Protein AF-A0A8X8Y859-F1 (afdb_monomer_lite)

Structure (mmCIF, N/CA/C/O backbone):
data_AF-A0A8X8Y859-F1
#
_entry.id   AF-A0A8X8Y859-F1
#
loop_
_atom_site.group_PDB
_atom_site.id
_atom_site.type_symbol
_atom_site.label_atom_id
_atom_site.label_alt_id
_atom_site.label_comp_id
_atom_site.label_asym_id
_atom_site.label_entity_id
_atom_site.label_seq_id
_atom_site.pdbx_PDB_ins_code
_atom_site.Cartn_x
_atom_site.Cartn_y
_atom_site.Cartn_z
_atom_site.occupancy
_atom_site.B_iso_or_equiv
_atom_site.auth_seq_id
_atom_site.auth_comp_id
_atom_site.auth_asym_id
_atom_site.auth_atom_id
_atom_site.pdbx_PDB_model_num
ATOM 1 N N . MET A 1 1 ? -41.533 34.344 0.260 1.00 47.66 1 MET A N 1
ATOM 2 C CA . MET A 1 1 ? -40.991 32.963 0.235 1.00 47.66 1 MET A CA 1
ATOM 3 C C . MET A 1 1 ? -40.650 32.487 -1.189 1.00 47.66 1 MET A C 1
ATOM 5 O O . MET A 1 1 ? -40.893 31.338 -1.516 1.00 47.66 1 MET A O 1
ATOM 9 N N . ALA A 1 2 ? -40.065 33.338 -2.043 1.00 41.66 2 ALA A N 1
ATOM 10 C CA . ALA A 1 2 ? -39.669 32.950 -3.411 1.00 41.66 2 ALA A CA 1
ATOM 11 C C . ALA A 1 2 ? -38.246 33.409 -3.792 1.00 41.66 2 ALA A C 1
ATOM 13 O O . ALA A 1 2 ? -37.616 32.799 -4.647 1.00 41.66 2 ALA A O 1
ATOM 14 N N . ALA A 1 3 ? -37.695 34.425 -3.116 1.00 36.16 3 ALA A N 1
ATOM 15 C CA . ALA A 1 3 ? -36.358 34.951 -3.408 1.00 36.16 3 ALA A CA 1
ATOM 16 C C . ALA A 1 3 ? -35.211 34.063 -2.883 1.00 36.16 3 ALA A C 1
ATOM 18 O O . ALA A 1 3 ? -34.129 34.047 -3.459 1.00 36.16 3 ALA A O 1
ATOM 19 N N . THR A 1 4 ? -35.445 33.271 -1.834 1.00 40.44 4 THR A N 1
ATOM 20 C CA . THR A 1 4 ? -34.433 32.374 -1.256 1.00 40.44 4 THR A CA 1
ATOM 21 C C . THR A 1 4 ? -34.219 31.096 -2.067 1.00 40.44 4 THR A C 1
ATOM 23 O O . THR A 1 4 ? -33.129 30.546 -2.024 1.00 40.44 4 THR A O 1
ATOM 26 N N . LEU A 1 5 ? -35.192 30.639 -2.868 1.00 40.41 5 LEU A N 1
ATOM 27 C CA . LEU A 1 5 ? -35.046 29.413 -3.670 1.00 40.41 5 LEU A CA 1
ATOM 28 C C . LEU A 1 5 ? -34.171 29.601 -4.927 1.00 40.41 5 LEU A C 1
ATOM 30 O O . LEU A 1 5 ? -33.550 28.647 -5.394 1.00 40.41 5 LEU A O 1
ATOM 34 N N . PHE A 1 6 ? -34.106 30.819 -5.475 1.00 39.59 6 PHE A N 1
ATOM 35 C CA . PHE A 1 6 ? -33.330 31.109 -6.688 1.00 39.59 6 PHE A CA 1
ATOM 36 C C . PHE A 1 6 ? -31.825 31.244 -6.419 1.00 39.59 6 PHE A C 1
ATOM 38 O O . PHE A 1 6 ? -31.024 30.818 -7.250 1.00 39.59 6 PHE A O 1
ATOM 45 N N . ALA A 1 7 ? -31.430 31.738 -5.241 1.00 42.59 7 ALA A N 1
ATOM 46 C CA . ALA A 1 7 ? -30.020 31.830 -4.857 1.00 42.59 7 ALA A CA 1
ATOM 47 C C . ALA A 1 7 ? -29.371 30.442 -4.685 1.00 42.59 7 ALA A C 1
ATOM 49 O O . ALA A 1 7 ? -28.252 30.224 -5.143 1.00 42.59 7 ALA A O 1
ATOM 50 N N . PHE A 1 8 ? -30.096 29.465 -4.124 1.00 42.50 8 PHE A N 1
ATOM 51 C CA . PHE A 1 8 ? -29.574 28.104 -3.936 1.00 42.50 8 PHE A CA 1
ATOM 52 C C . PHE A 1 8 ? -29.367 27.342 -5.255 1.00 42.50 8 PHE A C 1
ATOM 54 O O . PHE A 1 8 ? -28.387 26.611 -5.388 1.00 42.50 8 PHE A O 1
ATOM 61 N N . LYS A 1 9 ? -30.229 27.542 -6.264 1.00 41.44 9 LYS A N 1
ATOM 62 C CA . LYS A 1 9 ? -30.042 26.916 -7.588 1.00 41.44 9 LYS A CA 1
ATOM 63 C C . LYS A 1 9 ? -28.887 27.530 -8.385 1.00 41.44 9 LYS A C 1
ATOM 65 O O . LYS A 1 9 ? -28.206 26.797 -9.094 1.00 41.44 9 LYS A O 1
ATOM 70 N N . ALA A 1 10 ? -28.642 28.835 -8.256 1.00 40.88 10 ALA A N 1
ATOM 71 C CA . ALA A 1 10 ? -27.527 29.498 -8.938 1.00 40.88 10 ALA A CA 1
ATOM 72 C C . ALA A 1 10 ? -26.161 29.120 -8.334 1.00 40.88 10 ALA A C 1
ATOM 74 O O . ALA A 1 10 ? -25.198 28.919 -9.069 1.00 40.88 10 ALA A O 1
ATOM 75 N N . VAL A 1 11 ? -26.090 28.943 -7.010 1.00 45.34 11 VAL A N 1
ATOM 76 C CA . VAL A 1 11 ? -24.862 28.516 -6.318 1.00 45.34 11 VAL A CA 1
ATOM 77 C C . VAL A 1 11 ? -24.526 27.049 -6.620 1.00 45.34 11 VAL A C 1
ATOM 79 O O . VAL A 1 11 ? -23.365 26.734 -6.865 1.00 45.34 11 VAL A O 1
ATOM 82 N N . ALA A 1 12 ? -25.523 26.163 -6.723 1.00 43.12 12 ALA A N 1
ATOM 83 C CA . ALA A 1 12 ? -25.302 24.763 -7.105 1.00 43.12 12 ALA A CA 1
ATOM 84 C C . ALA A 1 12 ? -24.821 24.586 -8.563 1.00 43.12 12 ALA A C 1
ATOM 86 O O . ALA A 1 12 ? -24.066 23.662 -8.850 1.00 43.12 12 ALA A O 1
ATOM 87 N N . LEU A 1 13 ? -25.216 25.478 -9.481 1.00 36.56 13 LEU A N 1
ATOM 88 C CA . LEU A 1 13 ? -24.779 25.449 -10.885 1.00 36.56 13 LEU A CA 1
ATOM 89 C C . LEU A 1 13 ? -23.395 26.082 -11.109 1.00 36.56 13 LEU A C 1
ATOM 91 O O . LEU A 1 13 ? -22.710 25.697 -12.052 1.00 36.56 13 LEU A O 1
ATOM 95 N N . LEU A 1 14 ? -22.953 26.994 -10.236 1.00 37.41 14 LEU A N 1
ATOM 96 C CA . LEU A 1 14 ? -21.600 27.574 -10.275 1.00 37.41 14 LEU A CA 1
ATOM 97 C C . LEU A 1 14 ? -20.561 26.753 -9.488 1.00 37.41 14 LEU A C 1
ATOM 99 O O . LEU A 1 14 ? -19.373 26.849 -9.779 1.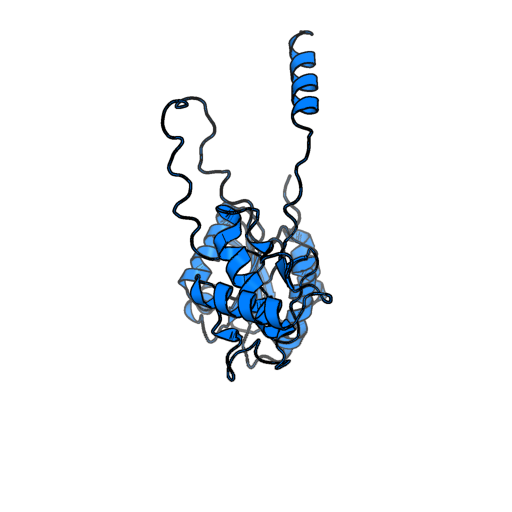00 37.41 14 LEU A O 1
ATOM 103 N N . LEU A 1 15 ? -20.994 25.899 -8.553 1.00 38.91 15 LEU A N 1
ATOM 104 C CA . LEU A 1 15 ? -20.147 24.910 -7.861 1.00 38.91 15 LEU A CA 1
ATOM 105 C C . LEU A 1 15 ? -20.057 23.557 -8.595 1.00 38.91 15 LEU A C 1
ATOM 107 O O . LEU A 1 15 ? -19.333 22.667 -8.161 1.00 38.91 15 LEU A O 1
ATOM 111 N N . GLY A 1 16 ? -20.779 23.390 -9.707 1.00 41.34 16 GLY A N 1
ATOM 112 C CA . GLY A 1 16 ? -20.802 22.163 -10.513 1.00 41.34 16 GLY A CA 1
ATOM 113 C C . GLY A 1 16 ? -19.652 22.015 -11.518 1.00 41.34 16 GLY A C 1
ATOM 114 O O . GLY A 1 16 ? -19.683 21.100 -12.340 1.00 41.34 16 GLY A O 1
ATOM 115 N N . ALA A 1 17 ? -18.647 22.894 -11.494 1.00 35.28 17 ALA A N 1
ATOM 116 C CA . ALA A 1 17 ? -17.502 22.820 -12.395 1.00 35.28 17 ALA A CA 1
ATOM 117 C C . ALA A 1 17 ? -16.340 22.041 -11.757 1.00 35.28 17 ALA A C 1
ATOM 119 O O . ALA A 1 17 ? -15.536 22.566 -10.993 1.00 35.28 17 ALA A O 1
ATOM 120 N N . THR A 1 18 ? -16.282 20.766 -12.145 1.00 38.00 18 THR A N 1
ATOM 121 C CA . THR A 1 18 ? -15.105 19.887 -12.177 1.00 38.00 18 THR A CA 1
ATOM 122 C C . THR A 1 18 ? -14.443 19.573 -10.837 1.00 38.00 18 THR A C 1
ATOM 124 O O . THR A 1 18 ? -13.324 20.000 -10.554 1.00 38.00 18 THR A O 1
ATOM 127 N N . LEU A 1 19 ? -15.069 18.669 -10.079 1.00 39.66 19 LEU A N 1
ATOM 128 C CA . LEU A 1 19 ? -14.311 17.726 -9.259 1.00 39.66 19 LEU A CA 1
ATOM 129 C C . LEU A 1 19 ? -13.549 16.799 -10.227 1.00 39.66 19 LEU A C 1
ATOM 131 O O . LEU A 1 19 ? -14.057 15.764 -10.653 1.00 39.66 19 LEU A O 1
ATOM 135 N N . SER A 1 20 ? -12.367 17.227 -10.676 1.00 35.59 20 SER A N 1
ATOM 136 C CA . SER A 1 20 ? -11.453 16.343 -11.395 1.00 35.59 20 SER A CA 1
ATOM 137 C C . SER A 1 20 ? -10.975 15.305 -10.388 1.00 35.59 20 SER A C 1
ATOM 139 O O . SER A 1 20 ? -10.257 15.646 -9.448 1.00 35.59 20 SER A O 1
ATOM 141 N N . ALA A 1 21 ? -11.420 14.055 -10.538 1.00 35.66 21 ALA A N 1
ATOM 142 C CA . ALA A 1 21 ? -10.808 12.933 -9.845 1.00 35.66 21 ALA A CA 1
ATOM 143 C C . ALA A 1 21 ? -9.300 13.019 -10.110 1.00 35.66 21 ALA A C 1
ATOM 145 O O . ALA A 1 21 ? -8.879 12.969 -11.267 1.00 35.66 21 ALA A O 1
ATOM 146 N N . ALA A 1 22 ? -8.495 13.239 -9.068 1.00 47.41 22 ALA A N 1
ATOM 147 C CA . ALA A 1 22 ? -7.048 13.293 -9.204 1.00 47.41 22 ALA A CA 1
ATOM 148 C C . ALA A 1 22 ? -6.565 11.893 -9.601 1.00 47.41 22 ALA A C 1
ATOM 150 O O . ALA A 1 22 ? -6.322 11.039 -8.754 1.00 47.41 22 ALA A O 1
ATOM 151 N N . ALA A 1 23 ? -6.512 11.635 -10.906 1.00 55.12 23 ALA A N 1
ATOM 152 C CA . ALA A 1 23 ? -5.960 10.412 -11.450 1.00 55.12 23 ALA A CA 1
ATOM 153 C C . ALA A 1 23 ? -4.490 10.318 -11.026 1.00 55.12 23 ALA A C 1
ATOM 155 O O . ALA A 1 23 ? -3.751 11.301 -11.113 1.00 55.12 23 ALA A O 1
ATOM 156 N N . SER A 1 24 ? -4.071 9.145 -10.557 1.00 75.44 24 SER A N 1
ATOM 157 C CA . SER A 1 24 ? -2.665 8.857 -10.289 1.00 75.44 24 SER A CA 1
ATOM 158 C C . SER A 1 24 ? -1.854 9.090 -11.565 1.00 75.44 24 SER A C 1
ATOM 160 O O . SER A 1 24 ? -2.151 8.514 -12.611 1.00 75.44 24 SER A O 1
ATOM 162 N N . THR A 1 25 ? -0.857 9.970 -11.491 1.00 88.50 25 THR A N 1
ATOM 163 C CA . THR A 1 25 ? 0.019 10.308 -12.617 1.00 88.50 25 THR A CA 1
ATOM 164 C C . THR A 1 25 ? 1.453 9.930 -12.299 1.00 88.50 25 THR A C 1
ATOM 166 O O . THR A 1 25 ? 1.951 10.234 -11.211 1.00 88.50 25 THR A O 1
ATOM 169 N N . TRP A 1 26 ? 2.132 9.356 -13.281 1.00 93.06 26 TRP A N 1
ATOM 170 C CA . TRP A 1 26 ? 3.548 9.014 -13.245 1.00 93.06 26 TRP A CA 1
ATOM 171 C C . TRP A 1 26 ? 4.307 9.808 -14.298 1.00 93.06 26 TRP A C 1
ATOM 173 O O . TRP A 1 26 ? 3.711 10.329 -15.236 1.00 93.06 26 TRP A O 1
ATOM 183 N N . CYS A 1 27 ? 5.626 9.886 -14.163 1.00 94.00 27 CYS A N 1
ATOM 184 C CA . CYS A 1 27 ? 6.481 10.444 -15.201 1.00 94.00 27 CYS A CA 1
ATOM 185 C C . CYS A 1 27 ? 7.407 9.364 -15.744 1.00 94.00 27 CYS A C 1
ATOM 187 O O . CYS A 1 27 ? 8.251 8.858 -15.012 1.00 94.00 27 CYS A O 1
ATOM 189 N N . VAL A 1 28 ? 7.243 9.007 -17.014 1.00 95.19 28 VAL A N 1
ATOM 190 C CA . VAL A 1 28 ? 8.018 7.941 -17.659 1.00 95.19 28 VAL A CA 1
ATOM 191 C C . VAL A 1 28 ? 8.733 8.470 -18.886 1.00 95.19 28 VAL A C 1
ATOM 193 O O . VAL A 1 28 ? 8.300 9.438 -19.516 1.00 95.19 28 VAL A O 1
ATOM 196 N N . VAL A 1 29 ? 9.846 7.833 -19.228 1.00 95.69 29 VAL A N 1
ATOM 197 C CA . VAL A 1 29 ? 10.613 8.181 -20.420 1.00 95.69 29 VAL A CA 1
ATOM 198 C C . VAL A 1 29 ? 9.806 7.853 -21.669 1.00 95.69 29 VAL A C 1
ATOM 200 O O . VAL A 1 29 ? 9.122 6.831 -21.739 1.00 95.69 29 VAL A O 1
ATOM 203 N N . ARG A 1 30 ? 9.894 8.720 -22.675 1.00 92.25 30 ARG A N 1
ATOM 204 C CA . ARG A 1 30 ? 9.277 8.466 -23.973 1.00 92.25 30 ARG A CA 1
ATOM 205 C C . ARG A 1 30 ? 10.107 7.467 -24.772 1.00 92.25 30 ARG A C 1
ATOM 207 O O . ARG A 1 30 ? 11.333 7.532 -24.783 1.00 92.25 30 ARG A O 1
ATOM 214 N N . SER A 1 31 ? 9.437 6.590 -25.510 1.00 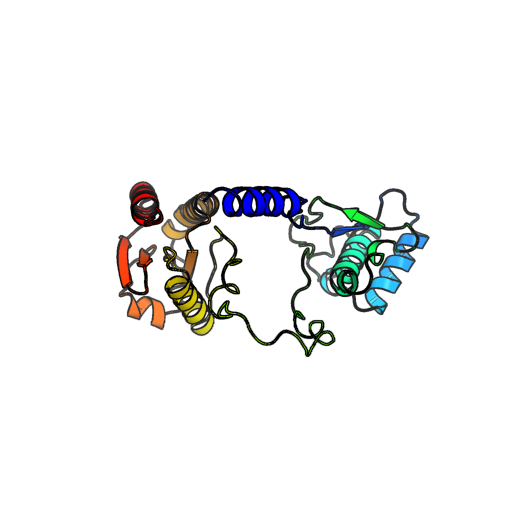87.12 31 SER A N 1
ATOM 215 C CA . SER A 1 31 ? 10.095 5.592 -26.361 1.00 87.12 31 SER A CA 1
ATOM 216 C C . SER A 1 31 ? 10.904 6.188 -27.520 1.00 87.12 31 SER A C 1
ATOM 218 O O . SER A 1 31 ? 11.764 5.503 -28.063 1.00 87.12 31 SER A O 1
ATOM 220 N N . ASP A 1 32 ? 10.649 7.443 -27.899 1.00 87.25 32 ASP A N 1
ATOM 221 C CA . ASP A 1 32 ? 11.357 8.166 -28.962 1.00 87.25 32 ASP A CA 1
ATOM 222 C C . ASP A 1 32 ? 12.493 9.069 -28.449 1.00 87.25 32 ASP A C 1
ATOM 224 O O . ASP A 1 32 ? 13.158 9.741 -29.240 1.00 87.25 32 ASP A O 1
ATOM 228 N N . ALA A 1 33 ? 12.745 9.093 -27.137 1.00 90.69 33 ALA A N 1
ATOM 229 C CA . ALA A 1 33 ? 13.858 9.844 -26.575 1.00 90.69 33 ALA A CA 1
ATOM 230 C C . ALA A 1 33 ? 15.202 9.216 -26.988 1.00 90.69 33 ALA A C 1
ATOM 232 O O . ALA A 1 33 ? 15.367 7.999 -26.987 1.00 90.69 33 ALA A O 1
ATOM 233 N N . SER A 1 34 ? 16.197 10.045 -27.318 1.00 93.62 34 SER A N 1
ATOM 234 C CA . SER A 1 34 ? 17.556 9.546 -27.586 1.00 93.62 34 SER A CA 1
ATOM 235 C C . SER A 1 34 ? 18.246 9.089 -26.295 1.00 93.62 34 SER A C 1
ATOM 237 O O . SER A 1 34 ? 18.078 9.716 -25.245 1.00 93.62 34 SER A O 1
ATOM 239 N N . GLU A 1 35 ? 19.076 8.043 -26.369 1.00 92.38 35 GLU A N 1
ATOM 240 C CA . GLU A 1 35 ? 19.805 7.505 -25.204 1.00 92.38 35 GLU A CA 1
ATOM 241 C C . GLU A 1 35 ? 20.637 8.571 -24.483 1.00 92.38 35 GLU A C 1
ATOM 243 O O . GLU A 1 35 ? 20.678 8.615 -23.257 1.00 92.38 35 GLU A O 1
ATOM 248 N N . GLN A 1 36 ? 21.241 9.497 -25.231 1.00 92.75 36 GLN A N 1
ATOM 249 C CA . GLN A 1 36 ? 22.038 10.589 -24.666 1.00 92.75 36 GLN A CA 1
ATOM 250 C C . GLN A 1 36 ? 21.202 11.527 -23.790 1.00 92.75 36 GLN A C 1
ATOM 252 O O . GLN A 1 36 ? 21.685 12.030 -22.777 1.00 92.75 36 GLN A O 1
ATOM 257 N N . VAL A 1 37 ? 19.953 11.788 -24.180 1.00 92.88 37 VAL A N 1
ATOM 258 C CA . VAL A 1 37 ? 19.046 12.637 -23.403 1.00 92.88 37 VAL A CA 1
ATOM 259 C C . VAL A 1 37 ? 18.495 11.854 -22.207 1.00 92.88 37 VAL A C 1
ATOM 261 O O . VAL A 1 37 ? 18.430 12.409 -21.113 1.00 92.88 37 VAL A O 1
ATOM 264 N N . MET A 1 38 ? 18.193 10.561 -22.373 1.00 93.50 38 MET A N 1
ATOM 265 C CA . MET A 1 38 ? 17.773 9.684 -21.272 1.00 93.50 38 MET A CA 1
ATOM 266 C C . MET A 1 38 ? 18.839 9.561 -20.181 1.00 93.50 38 MET A C 1
ATOM 268 O O . MET A 1 38 ? 18.515 9.686 -19.004 1.00 93.50 38 MET A O 1
ATOM 272 N N . GLN A 1 39 ? 20.107 9.373 -20.560 1.00 94.75 39 GLN A N 1
ATOM 273 C CA . GLN A 1 39 ? 21.211 9.277 -19.605 1.00 94.75 39 GLN A CA 1
ATOM 274 C C . GLN A 1 39 ? 21.361 10.571 -18.803 1.00 94.75 39 GLN A C 1
ATOM 276 O O . GLN A 1 39 ? 21.396 10.534 -17.579 1.00 94.75 39 GLN A O 1
ATOM 281 N N . ARG A 1 40 ? 21.341 11.731 -19.472 1.00 94.81 40 ARG A N 1
ATOM 282 C CA . ARG A 1 40 ? 21.396 13.030 -18.781 1.00 94.81 40 ARG A CA 1
ATOM 283 C C . ARG A 1 40 ? 20.206 13.239 -17.847 1.00 94.81 40 ARG A C 1
ATOM 285 O O . ARG A 1 40 ? 20.372 13.808 -16.773 1.00 94.81 40 ARG A O 1
ATOM 292 N N . ALA A 1 41 ? 19.015 12.805 -18.256 1.00 94.31 41 ALA A N 1
ATOM 293 C CA . ALA A 1 41 ? 17.813 12.901 -17.440 1.00 94.31 41 ALA A CA 1
ATOM 294 C C . ALA A 1 41 ? 17.901 12.012 -16.187 1.00 94.31 41 ALA A C 1
ATOM 296 O O . ALA A 1 41 ? 17.575 12.474 -15.094 1.00 94.31 41 ALA A O 1
ATOM 297 N N . LEU A 1 42 ? 18.403 10.782 -16.332 1.00 95.12 42 LEU A N 1
ATOM 298 C CA . LEU A 1 42 ? 18.689 9.869 -15.225 1.00 95.12 42 LEU A CA 1
ATOM 299 C C . LEU A 1 42 ? 19.716 10.472 -14.253 1.00 95.12 42 LEU A C 1
ATOM 301 O O . LEU A 1 42 ? 19.441 10.576 -13.056 1.00 95.12 42 LEU A O 1
ATOM 305 N N . ASP A 1 43 ? 20.855 10.935 -14.772 1.00 95.38 43 ASP A N 1
ATOM 306 C CA . ASP A 1 43 ? 21.934 11.525 -13.973 1.00 95.38 43 ASP A CA 1
ATOM 307 C C . ASP A 1 43 ? 21.441 12.762 -13.200 1.00 95.38 43 ASP A C 1
ATOM 309 O O . ASP A 1 43 ? 21.714 12.921 -12.005 1.00 95.38 43 ASP A O 1
ATOM 313 N N . TYR A 1 44 ? 20.656 13.621 -13.860 1.00 94.31 44 TYR A N 1
ATOM 314 C CA . TYR A 1 44 ? 20.045 14.796 -13.243 1.00 94.31 44 TYR A CA 1
ATOM 315 C C . TYR A 1 44 ? 19.037 14.418 -12.153 1.00 94.31 44 TYR A C 1
ATOM 317 O O . TYR A 1 44 ? 19.085 14.987 -11.059 1.00 94.31 44 TYR A O 1
ATOM 325 N N . ALA A 1 45 ? 18.147 13.455 -12.416 1.00 94.81 45 ALA A N 1
ATOM 326 C CA . ALA A 1 45 ? 17.141 13.014 -11.454 1.00 94.81 45 ALA A CA 1
ATOM 327 C C . ALA A 1 45 ? 17.801 12.503 -10.165 1.00 94.81 45 ALA A C 1
ATOM 329 O O . ALA A 1 45 ? 17.469 12.979 -9.075 1.00 94.81 45 ALA A O 1
ATOM 330 N N . CYS A 1 46 ? 18.788 11.609 -10.282 1.00 94.88 46 CYS A N 1
ATOM 331 C CA . CYS A 1 46 ? 19.504 11.062 -9.128 1.00 94.88 46 CYS A CA 1
ATOM 332 C C . CYS A 1 46 ? 20.305 12.127 -8.369 1.00 94.88 46 CYS A C 1
ATOM 334 O O . CYS A 1 46 ? 20.334 12.113 -7.140 1.00 94.88 46 CYS A O 1
ATOM 336 N N . SER A 1 47 ? 20.894 13.096 -9.073 1.00 94.19 47 SER A N 1
ATOM 337 C CA . SER A 1 47 ? 21.654 14.184 -8.439 1.00 94.19 47 SER A CA 1
ATOM 338 C C . SER A 1 47 ? 20.764 15.228 -7.751 1.00 94.19 47 SER A C 1
ATOM 340 O O . SER A 1 47 ? 21.221 15.942 -6.862 1.00 94.19 47 SER A O 1
ATOM 342 N N . THR A 1 48 ? 19.486 15.318 -8.136 1.00 90.38 48 THR A N 1
ATOM 343 C CA . THR A 1 48 ? 18.561 16.384 -7.702 1.00 90.38 48 THR A CA 1
ATOM 344 C C . THR A 1 48 ? 17.463 15.869 -6.755 1.00 90.38 48 THR A C 1
ATOM 346 O O . THR A 1 48 ? 16.432 16.519 -6.545 1.00 90.38 48 THR A O 1
ATOM 349 N N . GLY A 1 49 ? 17.696 14.710 -6.131 1.00 85.00 49 GLY A N 1
ATOM 350 C CA . GLY A 1 49 ? 16.883 14.193 -5.029 1.00 85.00 49 GLY A CA 1
ATOM 351 C C . GLY A 1 49 ? 15.840 13.140 -5.402 1.00 85.00 49 GLY A C 1
ATOM 352 O O . GLY A 1 49 ? 14.900 12.953 -4.630 1.00 85.00 49 GLY A O 1
ATOM 353 N N . ALA A 1 50 ? 15.970 12.463 -6.548 1.00 92.81 50 ALA A N 1
ATOM 354 C CA . ALA A 1 50 ? 15.251 11.212 -6.800 1.00 92.81 50 ALA A CA 1
ATOM 355 C C . ALA A 1 50 ? 15.749 10.081 -5.885 1.00 92.81 50 ALA A C 1
ATOM 357 O O . ALA A 1 50 ? 16.894 10.091 -5.436 1.00 92.81 50 ALA A O 1
ATOM 358 N N . ASP A 1 51 ? 14.904 9.074 -5.651 1.00 92.06 51 ASP A N 1
ATOM 359 C CA . ASP A 1 51 ? 15.344 7.825 -5.029 1.00 92.06 51 ASP A CA 1
ATOM 360 C C . ASP A 1 51 ? 15.865 6.851 -6.089 1.00 92.06 51 ASP A C 1
ATOM 362 O O . ASP A 1 51 ? 15.090 6.227 -6.813 1.00 92.06 51 ASP A O 1
ATOM 366 N N . CYS A 1 52 ? 17.189 6.739 -6.178 1.00 93.06 52 CYS A N 1
ATOM 367 C CA . CYS A 1 52 ? 17.871 5.858 -7.121 1.00 93.06 52 CYS A CA 1
ATOM 368 C C . CYS A 1 52 ? 18.441 4.589 -6.468 1.00 93.06 52 CYS A C 1
ATOM 370 O O . CYS A 1 52 ? 19.174 3.852 -7.126 1.00 93.06 52 CYS A O 1
ATOM 372 N N . ALA A 1 53 ? 18.119 4.302 -5.199 1.00 93.06 53 ALA A N 1
ATOM 373 C CA . ALA A 1 53 ? 18.521 3.047 -4.557 1.00 93.06 53 ALA A CA 1
ATOM 374 C C . ALA A 1 53 ? 17.851 1.806 -5.193 1.00 93.06 53 ALA A C 1
ATOM 376 O O . ALA A 1 53 ? 18.546 0.814 -5.422 1.00 93.06 53 ALA A O 1
ATOM 377 N N . PRO A 1 54 ? 16.557 1.839 -5.577 1.00 93.00 54 PRO A N 1
ATOM 378 C CA . PRO A 1 54 ? 15.877 0.669 -6.141 1.00 93.00 54 PRO A CA 1
ATOM 379 C C . PRO A 1 54 ? 16.354 0.250 -7.536 1.00 93.00 54 PRO A C 1
ATOM 381 O O . PRO A 1 54 ? 16.067 -0.872 -7.942 1.00 93.00 54 PRO A O 1
ATOM 384 N N . ILE A 1 55 ? 17.071 1.116 -8.258 1.00 93.88 55 ILE A N 1
ATOM 385 C CA . ILE A 1 55 ? 17.632 0.826 -9.591 1.00 93.88 55 ILE A CA 1
ATOM 386 C C . ILE A 1 55 ? 19.104 0.393 -9.546 1.00 93.88 55 ILE A C 1
ATOM 388 O O . ILE A 1 55 ? 19.697 0.151 -10.590 1.00 93.88 55 ILE A O 1
ATOM 392 N N . GLN A 1 56 ? 19.720 0.311 -8.362 1.00 93.50 56 GLN A N 1
ATOM 393 C CA . GLN A 1 56 ? 21.070 -0.245 -8.220 1.00 93.50 56 GLN A CA 1
ATOM 394 C C . GLN A 1 56 ? 21.056 -1.761 -8.437 1.00 93.50 56 GLN A C 1
ATOM 396 O O . GLN A 1 56 ? 20.003 -2.382 -8.376 1.00 93.50 56 GLN A O 1
ATOM 401 N N . SER A 1 57 ? 22.221 -2.380 -8.635 1.00 91.44 57 SER A N 1
ATOM 402 C CA . SER A 1 57 ? 22.368 -3.817 -8.943 1.00 91.44 57 SER A CA 1
ATOM 403 C C . SER A 1 57 ? 21.667 -4.787 -7.977 1.00 91.44 57 SER A C 1
ATOM 405 O O . SER A 1 57 ? 21.334 -5.901 -8.375 1.00 91.44 57 SER A O 1
ATOM 407 N N . SER A 1 58 ? 21.420 -4.381 -6.730 1.00 88.69 58 SER A N 1
ATOM 408 C CA . SER A 1 58 ? 20.687 -5.151 -5.712 1.00 88.69 58 SER A CA 1
ATOM 409 C C . SER A 1 58 ? 19.234 -4.699 -5.494 1.00 88.69 58 SER A C 1
ATOM 411 O O . SER A 1 58 ? 18.556 -5.217 -4.607 1.00 88.69 58 SER A O 1
ATOM 413 N N . GLY A 1 59 ? 18.754 -3.718 -6.256 1.00 89.56 59 GLY A N 1
ATOM 414 C CA . GLY A 1 59 ? 17.451 -3.090 -6.076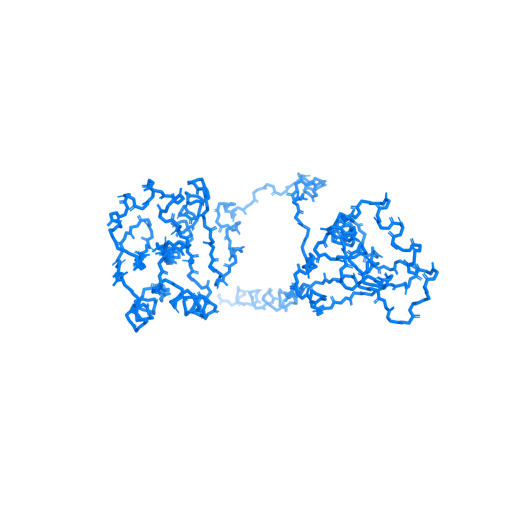 1.00 89.56 59 GLY A CA 1
ATOM 415 C C . GLY A 1 59 ? 16.300 -3.816 -6.784 1.00 89.56 59 GLY A C 1
ATOM 416 O O . GLY A 1 59 ? 16.479 -4.504 -7.789 1.00 89.56 59 GLY A O 1
ATOM 417 N N . LEU A 1 60 ? 15.080 -3.630 -6.266 1.00 90.44 60 LEU A N 1
ATOM 418 C CA . LEU A 1 60 ? 13.854 -4.269 -6.776 1.00 90.44 60 LEU A CA 1
ATOM 419 C C . LEU A 1 60 ? 13.465 -3.829 -8.198 1.00 90.44 60 LEU A C 1
ATOM 421 O O . LEU A 1 60 ? 12.724 -4.539 -8.875 1.00 90.44 60 LEU A O 1
ATOM 425 N N . CYS A 1 61 ? 13.965 -2.671 -8.632 1.00 93.38 61 CYS A N 1
ATOM 426 C CA . CYS A 1 61 ? 13.746 -2.055 -9.939 1.00 93.38 61 CYS A CA 1
ATOM 427 C C . CYS A 1 61 ? 15.000 -2.101 -10.826 1.00 93.38 61 CYS A C 1
ATOM 429 O O . CYS A 1 61 ? 15.120 -1.329 -11.776 1.00 93.38 61 CYS A O 1
ATOM 431 N N . TYR A 1 62 ? 15.954 -2.988 -10.518 1.00 94.75 62 TYR A N 1
ATOM 432 C CA . TYR A 1 62 ? 17.152 -3.161 -11.334 1.00 94.75 62 TYR A CA 1
ATOM 433 C C . TYR A 1 62 ? 16.865 -3.834 -12.678 1.00 94.75 62 TYR A C 1
ATOM 435 O O . TYR A 1 62 ? 17.474 -3.496 -13.691 1.00 94.75 62 TYR A O 1
ATOM 443 N N . LEU A 1 63 ? 15.961 -4.814 -12.693 1.00 92.62 63 LEU A N 1
ATOM 444 C CA . LEU A 1 63 ? 15.592 -5.545 -13.901 1.00 92.62 63 LEU A CA 1
ATOM 445 C C . LEU A 1 63 ? 14.334 -4.927 -14.518 1.00 92.62 63 LEU A C 1
ATOM 447 O O . LEU A 1 63 ? 13.419 -4.676 -13.752 1.00 92.62 63 LEU A O 1
ATOM 451 N N . PRO A 1 64 ? 14.243 -4.750 -15.851 1.00 92.75 64 PRO A N 1
ATOM 452 C CA . PRO A 1 64 ? 15.288 -5.034 -16.831 1.00 92.75 64 PRO A CA 1
ATOM 453 C C . PRO A 1 64 ? 16.438 -4.021 -16.735 1.00 92.75 64 PRO A C 1
ATOM 455 O O . PRO A 1 64 ? 16.206 -2.816 -16.671 1.00 92.75 64 PRO A O 1
ATOM 458 N N . ASN A 1 65 ? 17.680 -4.519 -16.776 1.00 93.69 65 ASN A N 1
ATOM 459 C CA . ASN A 1 65 ? 18.895 -3.702 -16.711 1.00 93.69 65 ASN A CA 1
ATOM 460 C C . ASN A 1 65 ? 19.110 -2.957 -18.038 1.00 93.69 65 ASN A C 1
ATOM 462 O O . ASN A 1 65 ? 19.914 -3.356 -18.880 1.00 93.69 65 ASN A O 1
ATOM 466 N N . THR A 1 66 ? 18.306 -1.921 -18.251 1.00 94.12 66 THR A N 1
ATOM 467 C CA . THR A 1 66 ? 18.281 -1.107 -19.465 1.00 94.12 66 THR A CA 1
ATOM 468 C C . THR A 1 66 ? 18.159 0.360 -19.085 1.00 94.12 66 THR A C 1
ATOM 470 O O . THR A 1 66 ? 17.442 0.710 -18.143 1.00 94.12 66 THR A O 1
ATOM 473 N N . LEU A 1 67 ? 18.819 1.227 -19.855 1.00 94.12 67 LEU A N 1
ATOM 474 C CA . LEU A 1 67 ? 18.803 2.668 -19.619 1.00 94.12 67 LEU A CA 1
ATOM 475 C C . LEU A 1 67 ? 17.377 3.258 -19.541 1.00 94.12 67 LEU A C 1
ATOM 477 O O . LEU A 1 67 ? 17.110 3.992 -18.589 1.00 94.12 67 LEU A O 1
ATOM 481 N N . PRO A 1 68 ? 16.426 2.921 -20.439 1.00 94.31 68 PRO A N 1
ATOM 482 C CA . PRO A 1 68 ? 15.072 3.474 -20.372 1.00 94.31 68 PRO A CA 1
ATOM 483 C C . PRO A 1 68 ? 14.308 3.076 -19.102 1.00 94.31 68 PRO A C 1
ATOM 485 O O . PRO A 1 68 ? 13.536 3.881 -18.577 1.00 94.31 68 PRO A O 1
ATOM 488 N N . ALA A 1 69 ? 14.524 1.859 -18.587 1.00 93.50 69 ALA A N 1
ATOM 489 C CA . ALA A 1 69 ? 13.847 1.369 -17.388 1.00 93.50 69 ALA A CA 1
ATOM 490 C C . ALA A 1 69 ? 14.354 2.073 -16.122 1.00 93.50 69 ALA A C 1
ATOM 492 O O . ALA A 1 69 ? 13.552 2.540 -15.311 1.00 93.50 69 ALA A O 1
ATOM 493 N N . HIS A 1 70 ? 15.675 2.211 -15.980 1.00 95.19 70 HIS A N 1
ATOM 494 C CA . HIS A 1 70 ? 16.280 2.928 -14.852 1.00 95.19 70 HIS A CA 1
ATOM 495 C C . HIS A 1 70 ? 15.963 4.422 -14.895 1.00 95.19 70 HIS A C 1
ATOM 497 O O . HIS A 1 70 ? 15.581 5.000 -13.875 1.00 95.19 70 HIS A O 1
ATOM 503 N N . ALA A 1 71 ? 16.050 5.033 -16.081 1.00 95.56 71 ALA A N 1
ATOM 504 C CA . ALA A 1 71 ? 15.699 6.432 -16.292 1.00 95.56 71 ALA A CA 1
ATOM 505 C C . ALA A 1 71 ? 14.230 6.702 -15.942 1.00 95.56 71 ALA A C 1
ATOM 507 O O . ALA A 1 71 ? 13.957 7.640 -15.199 1.00 95.56 71 ALA A O 1
ATOM 508 N N . SER A 1 72 ? 13.297 5.854 -16.388 1.00 95.12 72 SER A N 1
ATOM 509 C CA . SER A 1 72 ? 11.866 6.009 -16.084 1.00 95.12 72 SER A CA 1
ATOM 510 C C . SER A 1 72 ? 11.582 5.982 -14.586 1.00 95.12 72 SER A C 1
ATOM 512 O O . SER A 1 72 ? 10.830 6.823 -14.096 1.00 95.12 72 SER A O 1
ATOM 514 N N . TYR A 1 73 ? 12.217 5.079 -13.837 1.00 95.12 73 TYR A N 1
ATOM 515 C CA . TYR A 1 73 ? 12.021 5.008 -12.391 1.00 95.12 73 TYR A CA 1
ATOM 516 C C . TYR A 1 73 ? 12.569 6.248 -11.669 1.00 95.12 73 TYR A C 1
ATOM 518 O O . TYR A 1 73 ? 11.866 6.866 -10.864 1.00 95.12 73 TYR A O 1
ATOM 526 N N . ALA A 1 74 ? 13.807 6.648 -11.979 1.00 95.75 74 ALA A N 1
ATOM 527 C CA . ALA A 1 74 ? 14.446 7.807 -11.358 1.00 95.75 74 ALA A CA 1
ATOM 528 C C . ALA A 1 74 ? 13.689 9.110 -11.660 1.00 95.75 74 ALA A C 1
ATOM 530 O O . ALA A 1 74 ? 13.423 9.907 -10.757 1.00 95.75 74 ALA A O 1
ATOM 531 N N . ILE A 1 75 ? 13.284 9.298 -12.918 1.00 94.56 75 ILE A N 1
ATOM 532 C CA . ILE A 1 75 ? 12.489 10.441 -13.376 1.00 94.56 75 ILE A CA 1
ATOM 533 C C . ILE A 1 75 ? 11.123 10.468 -12.689 1.00 94.56 75 ILE A C 1
ATOM 535 O O . ILE A 1 75 ? 10.703 11.527 -12.219 1.00 94.56 75 ILE A O 1
ATOM 539 N N . ASN A 1 76 ? 10.455 9.320 -12.547 1.00 94.25 76 ASN A N 1
ATOM 540 C CA . ASN A 1 76 ? 9.204 9.246 -11.806 1.00 94.25 76 ASN A CA 1
ATOM 541 C C . ASN A 1 76 ? 9.393 9.634 -10.332 1.00 94.25 76 ASN A C 1
ATOM 543 O O . ASN A 1 76 ? 8.631 10.444 -9.807 1.00 94.25 76 ASN A O 1
ATOM 547 N N . SER A 1 77 ? 10.428 9.112 -9.665 1.00 93.19 77 SER A N 1
ATOM 548 C CA . SER A 1 77 ? 10.713 9.452 -8.265 1.00 93.19 77 SER A CA 1
ATOM 549 C C . SER A 1 77 ? 11.005 10.948 -8.086 1.00 93.19 77 SER A C 1
ATOM 551 O O . SER A 1 77 ? 10.482 11.576 -7.163 1.00 93.19 77 SER A O 1
ATOM 553 N N . TYR A 1 78 ? 11.773 11.550 -9.001 1.00 92.69 78 TYR A N 1
ATOM 554 C CA . TYR A 1 78 ? 11.985 12.999 -9.046 1.00 92.69 78 TYR A CA 1
ATOM 555 C C . TYR A 1 78 ? 10.666 13.760 -9.215 1.00 92.69 78 TYR A C 1
ATOM 557 O O . TYR A 1 78 ? 10.365 14.668 -8.436 1.00 92.69 78 TYR A O 1
ATOM 565 N N . TYR A 1 79 ? 9.860 13.365 -10.204 1.00 92.06 79 TYR A N 1
ATOM 566 C CA . TYR A 1 79 ? 8.575 13.983 -10.504 1.00 92.06 79 TYR A CA 1
ATOM 567 C C . TYR A 1 79 ? 7.658 13.972 -9.282 1.00 92.06 79 TYR A C 1
ATOM 569 O O . TYR A 1 79 ? 7.149 15.023 -8.905 1.00 92.06 79 TYR A O 1
ATOM 577 N N . GLN A 1 80 ? 7.516 12.840 -8.589 1.00 90.12 80 GLN A N 1
ATOM 578 C CA . GLN A 1 80 ? 6.671 12.776 -7.393 1.00 90.12 80 GLN A CA 1
ATOM 579 C C . GLN A 1 80 ? 7.129 13.740 -6.295 1.00 90.12 80 GLN A C 1
ATOM 581 O O . GLN A 1 80 ? 6.300 14.356 -5.631 1.00 90.12 80 GLN A O 1
ATOM 586 N N . ARG A 1 81 ? 8.442 13.923 -6.125 1.00 86.69 81 ARG A N 1
ATOM 587 C CA . ARG A 1 81 ? 9.011 14.803 -5.091 1.00 86.69 81 ARG A CA 1
ATOM 588 C C . ARG A 1 81 ? 8.944 16.288 -5.448 1.00 86.69 81 ARG A C 1
ATOM 590 O O . ARG A 1 81 ? 8.983 17.127 -4.550 1.00 86.69 81 ARG A O 1
ATOM 597 N N . LYS A 1 82 ? 8.896 16.630 -6.738 1.00 87.12 82 LYS A N 1
ATOM 598 C CA . LYS A 1 82 ? 9.005 18.018 -7.218 1.00 87.12 82 LYS A CA 1
ATOM 599 C C . LYS A 1 82 ? 7.718 18.575 -7.817 1.00 87.12 82 LYS A C 1
ATOM 601 O O . LYS A 1 82 ? 7.563 19.793 -7.801 1.00 87.12 82 LYS A O 1
ATOM 606 N N . ARG A 1 83 ? 6.774 17.732 -8.252 1.00 83.62 83 ARG A N 1
ATOM 607 C CA . ARG A 1 83 ? 5.546 18.152 -8.956 1.00 83.62 83 ARG A CA 1
ATOM 608 C C . ARG A 1 83 ? 4.677 19.151 -8.197 1.00 83.62 83 ARG A C 1
ATOM 610 O O . ARG A 1 83 ? 3.959 19.915 -8.826 1.00 83.62 83 ARG A O 1
ATOM 617 N N . THR A 1 84 ? 4.752 19.167 -6.866 1.00 78.62 84 THR A N 1
ATOM 618 C CA . THR A 1 84 ? 4.041 20.147 -6.029 1.00 78.62 84 THR A CA 1
ATOM 619 C C . THR A 1 84 ? 4.570 21.572 -6.220 1.00 78.62 84 THR A C 1
ATOM 621 O O . THR A 1 84 ? 3.797 22.519 -6.158 1.00 78.62 84 THR A O 1
ATOM 624 N N . ASN A 1 85 ? 5.876 21.723 -6.466 1.00 77.31 85 ASN A N 1
ATOM 625 C CA . ASN A 1 85 ? 6.539 23.023 -6.622 1.00 77.31 85 ASN A CA 1
ATOM 626 C C . ASN A 1 85 ? 6.800 23.374 -8.092 1.00 77.31 85 ASN A C 1
ATOM 628 O O . ASN A 1 85 ? 6.916 24.547 -8.430 1.00 77.31 85 ASN A O 1
ATOM 632 N N . ASP A 1 86 ? 6.911 22.366 -8.955 1.00 78.50 86 ASP A N 1
ATOM 633 C CA . ASP A 1 86 ? 7.178 22.529 -10.377 1.00 78.50 86 ASP A CA 1
ATOM 634 C C . ASP A 1 86 ? 6.258 21.611 -11.202 1.00 78.50 86 ASP A C 1
ATOM 636 O O . ASP A 1 86 ? 6.542 20.418 -11.360 1.00 78.50 86 ASP A O 1
ATOM 640 N N . PRO A 1 87 ? 5.165 22.151 -11.772 1.00 75.19 87 PRO A N 1
ATOM 641 C CA . PRO A 1 87 ? 4.272 21.400 -12.654 1.00 75.19 87 PRO A CA 1
ATOM 642 C C . PRO A 1 87 ? 4.967 20.856 -13.914 1.00 75.19 87 PRO A C 1
ATOM 644 O O . PRO A 1 87 ? 4.469 19.922 -14.540 1.00 75.19 87 PRO A O 1
ATOM 647 N N . THR A 1 88 ? 6.119 21.421 -14.290 1.00 83.44 88 THR A N 1
ATOM 648 C CA . THR A 1 88 ? 6.919 21.028 -15.460 1.00 83.44 88 THR A CA 1
ATOM 649 C C . THR A 1 88 ? 8.024 20.024 -15.133 1.00 83.44 88 THR A C 1
ATOM 651 O O . THR A 1 88 ? 8.766 19.620 -16.031 1.00 83.44 88 THR A O 1
ATOM 654 N N . ALA A 1 89 ? 8.078 19.527 -13.890 1.00 87.31 89 ALA A N 1
ATOM 655 C CA . ALA A 1 89 ? 9.089 18.582 -13.414 1.00 87.31 89 ALA A CA 1
ATOM 656 C C . ALA A 1 89 ? 9.201 17.296 -14.257 1.00 87.31 89 ALA A C 1
ATOM 658 O O . ALA A 1 89 ? 10.228 16.630 -14.204 1.00 87.31 89 ALA A O 1
ATOM 659 N N . CYS A 1 90 ? 8.175 16.941 -15.042 1.00 90.44 90 CYS A N 1
ATOM 660 C CA . CYS A 1 90 ? 8.184 15.775 -15.931 1.00 90.44 90 CYS A CA 1
ATOM 661 C C . CYS A 1 90 ? 8.765 16.042 -17.339 1.00 90.44 90 CYS A C 1
ATOM 663 O O . CYS A 1 90 ? 8.812 15.143 -18.168 1.00 90.44 90 CYS A O 1
ATOM 665 N N . SER A 1 91 ? 9.214 17.262 -17.652 1.00 87.62 91 SER A N 1
ATOM 666 C CA . SER A 1 91 ? 9.663 17.604 -19.010 1.00 87.62 91 SER A CA 1
ATOM 667 C C . SER A 1 91 ? 11.004 16.957 -19.383 1.00 87.62 91 SER A C 1
ATOM 669 O O . SER A 1 91 ? 11.117 16.370 -20.456 1.00 87.62 91 SER A O 1
ATOM 671 N N . PHE A 1 92 ? 12.030 17.048 -18.520 1.00 88.75 92 PHE A N 1
ATOM 672 C CA . PHE A 1 92 ? 13.391 16.529 -18.772 1.00 88.75 92 PHE A CA 1
ATOM 673 C C . PHE A 1 92 ? 13.913 16.819 -20.196 1.00 88.75 92 PHE A C 1
ATOM 675 O O . PHE A 1 92 ? 14.393 15.929 -20.893 1.00 88.75 92 PHE A O 1
ATOM 682 N N . ALA A 1 93 ? 13.780 18.069 -20.657 1.00 85.69 93 ALA A N 1
ATOM 683 C CA . ALA A 1 93 ? 14.115 18.487 -22.027 1.00 85.69 93 ALA A CA 1
ATOM 684 C C . ALA A 1 93 ? 13.366 17.705 -23.133 1.00 85.69 93 ALA A C 1
ATOM 686 O O . ALA A 1 93 ? 13.894 17.481 -24.220 1.00 85.69 93 ALA A O 1
ATOM 687 N N . GLY A 1 94 ? 12.129 17.288 -22.854 1.00 86.19 94 GLY A N 1
ATOM 688 C CA . GLY A 1 94 ? 11.286 16.491 -23.745 1.00 86.19 94 GLY A CA 1
ATOM 689 C C . GLY A 1 94 ? 11.544 14.983 -23.690 1.00 86.19 94 GLY A C 1
ATOM 690 O O . GLY A 1 94 ? 10.953 14.256 -24.482 1.00 86.19 94 GLY A O 1
ATOM 691 N N . ALA A 1 95 ? 12.401 14.497 -22.786 1.00 88.56 95 ALA A N 1
ATOM 692 C CA . ALA A 1 95 ? 12.735 13.075 -22.670 1.00 88.56 95 ALA A CA 1
ATOM 693 C C . ALA A 1 95 ? 11.636 12.234 -22.012 1.00 88.56 95 ALA A C 1
ATOM 695 O O . ALA A 1 95 ? 11.600 11.017 -22.190 1.00 88.56 95 ALA A O 1
ATOM 696 N N . ALA A 1 96 ? 10.766 12.868 -21.230 1.00 93.56 96 ALA A N 1
ATOM 697 C CA . ALA A 1 96 ? 9.749 12.195 -20.442 1.00 93.56 96 ALA A CA 1
ATOM 698 C C . ALA A 1 96 ? 8.364 12.809 -20.662 1.00 93.56 96 ALA A C 1
ATOM 700 O O . ALA A 1 96 ? 8.213 13.923 -21.171 1.00 93.56 96 ALA A O 1
ATOM 701 N N . ALA A 1 97 ? 7.343 12.023 -20.341 1.00 92.44 97 ALA A N 1
ATOM 702 C CA . ALA A 1 97 ? 5.949 12.402 -20.462 1.00 92.44 97 ALA A CA 1
ATOM 703 C C . ALA A 1 97 ? 5.143 11.865 -19.278 1.00 92.44 97 ALA A C 1
ATOM 705 O O . ALA A 1 97 ? 5.489 10.853 -18.660 1.00 92.44 97 ALA A O 1
ATOM 706 N N . ILE A 1 98 ? 4.045 12.559 -18.978 1.00 90.31 98 ILE A N 1
ATOM 707 C CA . ILE A 1 98 ? 3.118 12.134 -17.936 1.00 90.31 98 ILE A CA 1
ATOM 708 C C . ILE A 1 98 ? 2.373 10.892 -18.431 1.00 90.31 98 ILE A C 1
ATOM 710 O O . ILE A 1 98 ? 1.696 10.933 -19.458 1.00 90.31 98 ILE A O 1
ATOM 714 N N . ALA A 1 99 ? 2.482 9.805 -17.679 1.00 88.38 99 ALA A N 1
ATOM 715 C CA . ALA A 1 99 ? 1.700 8.597 -17.856 1.00 88.38 99 ALA A CA 1
ATOM 716 C C . ALA A 1 99 ? 0.522 8.579 -16.879 1.00 88.38 99 ALA A C 1
ATOM 718 O O . ALA A 1 99 ? 0.659 8.884 -15.695 1.00 88.38 99 ALA A O 1
ATOM 719 N N . THR A 1 100 ? -0.640 8.182 -17.386 1.00 84.56 100 THR A N 1
ATOM 720 C CA . THR A 1 100 ? -1.861 7.925 -16.604 1.00 84.56 100 THR A CA 1
ATOM 721 C C . THR A 1 100 ? -2.073 6.437 -16.329 1.00 84.56 100 THR A C 1
ATOM 723 O O . THR A 1 100 ? -3.009 6.057 -15.633 1.00 84.56 100 THR A O 1
ATOM 726 N N . THR A 1 101 ? -1.220 5.588 -16.903 1.00 84.88 101 THR A N 1
ATOM 727 C CA . THR A 1 101 ? -1.202 4.141 -16.684 1.00 84.88 101 THR A CA 1
ATOM 728 C C . THR A 1 101 ? -0.020 3.806 -15.792 1.00 84.88 101 THR A C 1
ATOM 730 O O . THR A 1 101 ? 1.073 4.318 -16.030 1.00 84.88 101 THR A O 1
ATOM 733 N N . ASP A 1 102 ? -0.247 2.958 -14.792 1.00 88.81 102 ASP A N 1
ATOM 734 C CA . ASP A 1 102 ? 0.783 2.513 -13.857 1.00 88.81 102 ASP A CA 1
ATOM 735 C C . ASP A 1 102 ? 1.906 1.764 -14.605 1.00 88.81 102 ASP A C 1
ATOM 737 O O . ASP A 1 102 ? 1.639 0.722 -15.211 1.00 88.81 102 ASP A O 1
ATOM 741 N N . PRO A 1 103 ? 3.150 2.281 -14.598 1.00 90.44 103 PRO A N 1
ATOM 742 C CA . PRO A 1 103 ? 4.288 1.644 -15.254 1.00 90.44 103 PRO A CA 1
ATOM 743 C C . PRO A 1 103 ? 4.970 0.573 -14.384 1.00 90.44 103 PRO A C 1
ATOM 745 O O . PRO A 1 103 ? 6.020 0.060 -14.772 1.00 90.44 103 PRO A O 1
ATOM 748 N N . SER A 1 104 ? 4.422 0.251 -13.209 1.00 91.88 104 SER A N 1
ATOM 749 C CA . SER A 1 104 ? 4.934 -0.801 -12.327 1.00 91.88 104 SER A CA 1
ATOM 750 C C . SER A 1 104 ? 4.922 -2.170 -13.006 1.00 91.88 104 SER A C 1
ATOM 752 O O . SER A 1 104 ? 4.013 -2.513 -13.763 1.00 91.88 104 SER A O 1
ATOM 754 N N . TYR A 1 105 ? 5.924 -2.993 -12.707 1.00 88.81 105 TYR A N 1
ATOM 755 C CA . TYR A 1 105 ? 6.039 -4.338 -13.266 1.00 88.81 105 TYR A CA 1
ATOM 756 C C . TYR A 1 105 ? 6.727 -5.282 -12.280 1.00 88.81 105 TYR A C 1
ATOM 758 O O . TYR A 1 105 ? 7.658 -4.901 -11.572 1.00 88.81 105 TYR A O 1
ATOM 766 N N . GLY A 1 106 ? 6.300 -6.548 -12.252 1.00 87.31 106 GLY A N 1
ATOM 767 C CA . GLY A 1 106 ? 6.880 -7.564 -11.369 1.00 87.31 106 GLY A CA 1
ATOM 768 C C . GLY A 1 106 ? 6.929 -7.101 -9.908 1.00 87.31 106 GLY A C 1
ATOM 769 O O . GLY A 1 106 ? 5.897 -6.820 -9.308 1.00 87.31 106 GLY A O 1
ATOM 770 N N . SER A 1 107 ? 8.138 -7.019 -9.350 1.00 85.69 107 SER A N 1
ATOM 771 C CA . SER A 1 107 ? 8.418 -6.511 -7.999 1.00 85.69 107 SER A CA 1
ATOM 772 C C . SER A 1 107 ? 8.792 -5.022 -7.944 1.00 85.69 107 SER A C 1
ATOM 774 O O . SER A 1 107 ? 9.036 -4.502 -6.856 1.00 85.69 107 SER A O 1
ATOM 776 N N . CYS A 1 108 ? 8.876 -4.339 -9.087 1.00 91.62 108 CYS A N 1
ATOM 777 C CA . CYS A 1 108 ? 9.211 -2.923 -9.174 1.00 91.62 108 CYS A CA 1
ATOM 778 C C . CYS A 1 108 ? 7.942 -2.061 -9.138 1.00 91.62 108 CYS A C 1
ATOM 780 O O . CYS A 1 108 ? 7.154 -2.060 -10.086 1.00 91.62 108 CYS A O 1
ATOM 782 N N . ASN A 1 109 ? 7.762 -1.314 -8.047 1.00 92.00 109 ASN A N 1
ATOM 783 C CA . ASN A 1 109 ? 6.615 -0.432 -7.833 1.00 92.00 109 ASN A CA 1
ATOM 784 C C . ASN A 1 109 ? 6.999 1.035 -8.077 1.00 92.00 109 ASN A C 1
ATOM 786 O O . ASN A 1 109 ? 7.907 1.551 -7.427 1.00 92.00 109 ASN A O 1
ATOM 790 N N . TYR A 1 110 ? 6.292 1.705 -8.987 1.00 91.88 110 TYR A N 1
ATOM 791 C CA . TYR A 1 110 ? 6.462 3.124 -9.268 1.00 91.88 110 TYR A CA 1
ATOM 792 C C . TYR A 1 110 ? 5.601 3.987 -8.332 1.00 91.88 110 TYR A C 1
ATOM 794 O O . TYR A 1 110 ? 4.370 3.954 -8.420 1.00 91.88 110 TYR A O 1
ATOM 802 N N . PRO A 1 111 ? 6.207 4.864 -7.510 1.00 84.62 111 PRO A N 1
ATOM 803 C CA . PRO A 1 111 ? 5.441 5.726 -6.616 1.00 84.62 111 PRO A CA 1
ATOM 804 C C . PRO A 1 111 ? 4.547 6.695 -7.407 1.00 84.62 111 PRO A C 1
ATOM 806 O O . PRO A 1 111 ? 5.002 7.326 -8.364 1.00 84.62 111 PRO A O 1
ATOM 809 N N . SER A 1 112 ? 3.284 6.823 -6.995 1.00 77.38 112 SER A N 1
ATOM 810 C CA . SER A 1 112 ? 2.256 7.687 -7.610 1.00 77.38 112 SER A CA 1
ATOM 811 C C . SER A 1 112 ? 1.842 8.877 -6.730 1.00 77.38 112 SER A C 1
ATOM 813 O O . SER A 1 112 ? 1.188 9.820 -7.188 1.00 77.38 112 SER A O 1
ATOM 815 N N . SER A 1 113 ? 2.261 8.865 -5.465 1.00 65.25 113 SER A N 1
ATOM 816 C CA . SER A 1 113 ? 2.049 9.920 -4.480 1.00 65.25 113 SER A CA 1
ATOM 817 C C . SER A 1 113 ? 3.369 10.267 -3.779 1.00 65.25 113 SER A C 1
ATOM 819 O O . SER A 1 113 ? 4.236 9.404 -3.605 1.00 65.25 113 SER A O 1
ATOM 821 N N . PRO A 1 114 ? 3.574 11.535 -3.386 1.00 51.44 114 PRO A N 1
ATOM 822 C CA . PRO A 1 114 ? 4.686 11.883 -2.518 1.00 51.44 114 PRO A CA 1
ATOM 823 C C . PRO A 1 114 ? 4.402 11.364 -1.102 1.00 51.44 114 PRO A C 1
ATOM 825 O O . PRO A 1 114 ? 3.543 11.904 -0.414 1.00 51.44 114 PRO A O 1
ATOM 828 N N . SER A 1 115 ? 5.154 10.373 -0.626 1.00 34.72 115 SER A N 1
ATOM 829 C CA . SER A 1 115 ? 5.241 10.050 0.808 1.00 34.72 115 SER A CA 1
ATOM 830 C C . SER A 1 115 ? 6.692 10.207 1.279 1.00 34.72 115 SER A C 1
ATOM 832 O O . SER A 1 115 ? 7.578 9.738 0.561 1.00 34.72 115 SER A O 1
ATOM 834 N N . PRO A 1 116 ? 7.005 10.809 2.450 1.00 41.06 116 PRO A N 1
ATOM 835 C CA . PRO A 1 116 ? 6.175 11.537 3.417 1.00 41.06 116 PRO A CA 1
ATOM 836 C C . PRO A 1 116 ? 6.761 12.939 3.725 1.00 41.06 116 PRO A C 1
ATOM 838 O O . PRO A 1 116 ? 7.649 13.068 4.557 1.00 41.06 116 PRO A O 1
ATOM 841 N N . ILE A 1 117 ? 6.278 14.011 3.086 1.00 36.81 117 ILE A N 1
ATOM 842 C CA . ILE A 1 117 ? 6.460 15.401 3.571 1.00 36.81 117 ILE A CA 1
ATOM 843 C C . ILE A 1 117 ? 5.216 16.209 3.182 1.00 36.81 117 ILE A C 1
ATOM 845 O O . ILE A 1 117 ? 5.272 17.160 2.408 1.00 36.81 117 ILE A O 1
ATOM 849 N N . VAL A 1 118 ? 4.056 15.839 3.716 1.00 38.31 118 VAL A N 1
ATOM 850 C CA . VAL A 1 118 ? 2.896 16.745 3.747 1.00 38.31 118 VAL A CA 1
ATOM 851 C C . VAL A 1 118 ? 2.995 17.560 5.039 1.00 38.31 118 VAL A C 1
ATOM 853 O O . VAL A 1 118 ? 2.211 17.395 5.963 1.00 38.31 118 VAL A O 1
ATOM 856 N N . HIS A 1 119 ? 4.055 18.363 5.180 1.00 34.75 119 HIS A N 1
ATOM 857 C CA . HIS A 1 119 ? 4.248 19.163 6.399 1.00 34.75 119 HIS A CA 1
ATOM 858 C C . HIS A 1 119 ? 4.797 20.574 6.183 1.00 34.75 119 HIS A C 1
ATOM 860 O O . HIS A 1 119 ? 5.238 21.207 7.140 1.00 34.75 119 HIS A O 1
ATOM 866 N N . SER A 1 120 ? 4.833 21.111 4.957 1.00 29.81 120 SER A N 1
ATOM 867 C CA . SER A 1 120 ? 5.513 22.411 4.781 1.00 29.81 120 SER A CA 1
ATOM 868 C C . SER A 1 120 ? 4.951 23.365 3.736 1.00 29.81 120 SER A C 1
ATOM 870 O O . SER A 1 120 ? 5.529 24.429 3.562 1.00 29.81 120 SER A O 1
ATOM 872 N N . TYR A 1 121 ? 3.818 23.066 3.097 1.00 34.16 121 TYR A N 1
ATOM 873 C CA . TYR A 1 121 ? 3.203 23.987 2.126 1.00 34.16 121 TYR A CA 1
ATOM 874 C C . TYR A 1 121 ? 1.798 24.477 2.520 1.00 34.16 121 TYR A C 1
ATOM 876 O O . TYR A 1 121 ? 1.010 24.873 1.673 1.00 34.16 121 TYR A O 1
ATOM 884 N N . ILE A 1 122 ? 1.505 24.526 3.827 1.00 39.88 122 ILE A N 1
ATOM 885 C CA . ILE A 1 122 ? 0.471 25.412 4.402 1.00 39.88 122 ILE A CA 1
ATOM 886 C C . ILE A 1 122 ? 1.179 26.444 5.288 1.00 39.88 122 ILE A C 1
ATOM 888 O O . ILE A 1 122 ? 0.957 26.561 6.488 1.00 39.88 122 ILE A O 1
ATOM 892 N N . ARG A 1 123 ? 2.132 27.168 4.707 1.00 40.44 123 ARG A N 1
ATOM 893 C CA . ARG A 1 123 ? 2.645 28.411 5.281 1.00 40.44 123 ARG A CA 1
ATOM 894 C C . ARG A 1 123 ? 2.694 29.413 4.151 1.00 40.44 123 ARG A C 1
ATOM 896 O O . ARG A 1 123 ? 3.662 29.385 3.406 1.00 40.44 123 ARG A O 1
ATOM 903 N N . LEU A 1 124 ? 1.635 30.214 4.006 1.00 37.84 124 LEU A N 1
ATOM 904 C CA . LEU A 1 124 ? 1.713 31.625 3.578 1.00 37.84 124 LEU A CA 1
ATOM 905 C C . LEU A 1 124 ? 0.364 32.326 3.345 1.00 37.84 124 LEU A C 1
ATOM 907 O O . LEU A 1 124 ? 0.372 33.483 2.945 1.00 37.84 124 LEU A O 1
ATOM 911 N N . LEU A 1 125 ? -0.787 31.721 3.643 1.00 36.47 125 LEU A N 1
ATOM 912 C CA . LEU A 1 125 ? -2.057 32.462 3.650 1.00 36.47 125 LEU A CA 1
ATOM 913 C C . LEU A 1 125 ? -2.733 32.311 5.008 1.00 36.47 125 LEU A C 1
ATOM 915 O O . LEU A 1 125 ? -3.726 31.610 5.169 1.00 36.47 125 LEU A O 1
ATOM 919 N N . ASP A 1 126 ? -2.100 32.948 5.987 1.00 46.88 126 ASP A N 1
ATOM 920 C CA . ASP A 1 126 ? -2.578 33.101 7.352 1.00 46.88 126 ASP A CA 1
ATOM 921 C C . ASP A 1 126 ? -3.091 34.540 7.548 1.00 46.88 126 ASP A C 1
ATOM 923 O O . ASP A 1 126 ? -2.577 35.478 6.935 1.00 46.88 126 ASP A O 1
ATOM 927 N N . LEU A 1 127 ? -4.079 34.682 8.433 1.00 37.28 127 LEU A N 1
ATOM 928 C CA . LEU A 1 127 ? -4.767 35.902 8.873 1.00 37.28 127 LEU A CA 1
ATOM 929 C C . LEU A 1 127 ? -5.682 36.609 7.855 1.00 37.28 127 LEU A C 1
ATOM 931 O O . LEU A 1 127 ? -5.253 37.514 7.152 1.00 37.28 127 LEU A O 1
ATOM 935 N N . THR A 1 128 ? -6.985 36.291 7.874 1.00 40.00 128 THR A N 1
ATOM 936 C CA . THR A 1 128 ? -8.082 37.292 8.029 1.00 40.00 128 THR A CA 1
ATOM 937 C C . THR A 1 128 ? -9.465 36.641 8.176 1.00 40.00 128 THR A C 1
ATOM 939 O O . THR A 1 128 ? -10.366 37.282 8.701 1.00 40.00 128 THR A O 1
ATOM 942 N N . VAL A 1 129 ? -9.684 35.368 7.839 1.00 41.44 129 VAL A N 1
ATOM 943 C CA . VAL A 1 129 ? -11.039 34.782 7.971 1.00 41.44 129 VAL A CA 1
ATOM 944 C C . VAL A 1 129 ? -11.145 33.870 9.194 1.00 41.44 129 VAL A C 1
ATOM 946 O O . VAL A 1 129 ? -11.387 32.672 9.100 1.00 41.44 129 VAL A O 1
ATOM 949 N N . CYS A 1 130 ? -10.952 34.472 10.370 1.00 38.06 130 CYS A N 1
ATOM 950 C CA . CYS A 1 130 ? -11.565 33.979 11.601 1.00 38.06 130 CYS A CA 1
ATOM 951 C C . CYS A 1 130 ? -13.070 34.287 11.540 1.00 38.06 130 CYS A C 1
ATOM 953 O O . CYS A 1 130 ? -13.446 35.369 11.103 1.00 38.06 130 CYS A O 1
ATOM 955 N N . PHE A 1 131 ? -13.891 33.373 12.062 1.00 32.97 131 PHE A N 1
ATOM 956 C CA . PHE A 1 131 ? -15.356 33.444 12.182 1.00 32.97 131 PHE A CA 1
ATOM 957 C C . PHE A 1 131 ? -16.139 33.176 10.887 1.00 32.97 131 PHE A C 1
ATOM 959 O O . PHE A 1 131 ? -16.452 34.098 10.154 1.00 32.97 131 PHE A O 1
ATOM 966 N N . VAL A 1 132 ? -16.512 31.915 10.630 1.00 31.44 132 VAL A N 1
ATOM 967 C CA . VAL A 1 132 ? -17.882 31.381 10.830 1.00 31.44 132 VAL A CA 1
ATOM 968 C C . VAL A 1 132 ? -17.852 29.853 10.612 1.00 31.44 132 VAL A C 1
ATOM 970 O O . VAL A 1 132 ? -17.719 29.374 9.495 1.00 31.44 132 VAL A O 1
ATOM 973 N N . ILE A 1 133 ? -17.970 29.117 11.721 1.00 38.75 133 ILE A N 1
ATOM 974 C CA . ILE A 1 133 ? -18.643 27.815 11.902 1.00 38.75 133 ILE A CA 1
ATOM 975 C C . ILE A 1 133 ? -18.545 26.801 10.741 1.00 38.75 133 ILE A C 1
ATOM 977 O O . ILE A 1 133 ? -19.501 26.633 9.994 1.00 38.75 133 ILE A O 1
ATOM 981 N N . VAL A 1 134 ? -17.458 26.027 10.698 1.00 31.55 134 VAL A N 1
ATOM 982 C CA . VAL A 1 134 ? -17.520 24.557 10.573 1.00 31.55 134 VAL A CA 1
ATOM 983 C C . VAL A 1 134 ? -16.367 24.012 11.412 1.00 31.55 134 VAL A C 1
ATOM 985 O O . VAL A 1 134 ? -15.209 24.357 11.187 1.00 31.55 134 VAL A O 1
ATOM 988 N N . ASP A 1 135 ? -16.693 23.242 12.443 1.00 31.38 135 ASP A N 1
ATOM 989 C CA . ASP A 1 135 ? -15.724 22.665 13.368 1.00 31.38 135 ASP A CA 1
ATOM 990 C C . ASP A 1 135 ? -14.787 21.703 12.613 1.00 31.38 135 ASP A C 1
ATOM 992 O O . ASP A 1 135 ? -15.223 20.760 11.954 1.00 31.38 135 ASP A O 1
ATOM 996 N N . LYS A 1 136 ? -13.483 21.979 12.688 1.00 42.94 136 LYS A N 1
ATOM 997 C CA . LYS A 1 136 ? -12.378 21.291 11.996 1.00 42.94 136 LYS A CA 1
ATOM 998 C C . LYS A 1 136 ? -12.210 19.815 12.412 1.00 42.94 136 LYS A C 1
ATOM 1000 O O . LYS A 1 136 ? -11.399 19.105 11.834 1.00 42.94 136 LYS A O 1
ATOM 1005 N N . SER A 1 137 ? -12.978 19.339 13.389 1.00 38.09 137 SER A N 1
ATOM 1006 C CA . SER A 1 137 ? -12.897 17.976 13.924 1.00 38.09 137 SER A CA 1
ATOM 1007 C C . SER A 1 137 ? -13.535 16.890 13.048 1.00 38.09 137 SER A C 1
ATOM 1009 O O . SER A 1 137 ? -13.259 15.720 13.273 1.00 38.09 137 SER A O 1
ATOM 1011 N N . THR A 1 138 ? -14.370 17.227 12.056 1.00 38.12 138 THR A N 1
ATOM 1012 C CA . THR A 1 138 ? -15.187 16.216 11.342 1.00 38.12 138 THR A CA 1
ATOM 1013 C C . THR A 1 138 ? -14.858 16.002 9.864 1.00 38.12 138 THR A C 1
ATOM 1015 O O . THR A 1 138 ? -15.468 15.139 9.241 1.00 38.12 138 THR A O 1
ATOM 1018 N N . ILE A 1 139 ? -13.914 16.746 9.274 1.00 43.94 139 ILE A N 1
ATOM 1019 C CA . ILE A 1 139 ? -13.711 16.732 7.807 1.00 43.94 139 ILE A CA 1
ATOM 1020 C C . ILE A 1 139 ? -12.349 16.147 7.373 1.00 43.94 139 ILE A C 1
ATOM 1022 O O . ILE A 1 139 ? -12.186 15.789 6.209 1.00 43.94 139 ILE A O 1
ATOM 1026 N N . GLU A 1 140 ? -11.390 15.934 8.281 1.00 41.88 140 GLU A N 1
ATOM 1027 C CA . GLU A 1 140 ? -10.051 15.421 7.919 1.00 41.88 140 GLU A CA 1
ATOM 1028 C C . GLU A 1 140 ? -9.928 13.872 7.884 1.00 41.88 140 GLU A C 1
ATOM 1030 O O . GLU A 1 140 ? -8.873 13.360 7.519 1.00 41.88 140 GLU A O 1
ATOM 1035 N N . GLU A 1 141 ? -10.989 13.097 8.169 1.00 34.91 141 GLU A N 1
ATOM 1036 C CA . GLU A 1 141 ? -10.910 11.619 8.290 1.00 34.91 141 GLU A CA 1
ATOM 1037 C C . GLU A 1 141 ? -11.424 10.808 7.071 1.00 34.91 141 GLU A C 1
ATOM 1039 O O . GLU A 1 141 ? -11.299 9.584 7.020 1.00 34.91 141 GLU A O 1
ATOM 1044 N N . MET A 1 142 ? -12.004 11.442 6.046 1.00 31.88 142 MET A N 1
ATOM 1045 C CA . MET A 1 142 ? -12.787 10.721 5.019 1.00 31.88 142 MET A CA 1
ATOM 1046 C C . MET A 1 142 ? -12.012 10.205 3.788 1.00 31.88 142 MET A C 1
ATOM 1048 O O . MET A 1 142 ? -12.630 9.833 2.795 1.00 31.88 142 MET A O 1
ATOM 1052 N N . ALA A 1 143 ? -10.683 10.105 3.837 1.00 34.88 143 ALA A N 1
ATOM 1053 C CA . ALA A 1 143 ? -9.897 9.430 2.791 1.00 34.88 143 ALA A CA 1
ATOM 1054 C C . ALA A 1 143 ? -8.995 8.337 3.380 1.00 34.88 143 ALA A C 1
ATOM 1056 O O . ALA A 1 143 ? -7.791 8.274 3.153 1.00 34.88 143 ALA A O 1
ATOM 1057 N N . ALA A 1 144 ? -9.593 7.466 4.185 1.00 35.22 144 ALA A N 1
ATOM 1058 C CA . ALA A 1 144 ? -9.052 6.144 4.439 1.00 35.22 144 ALA A CA 1
ATOM 1059 C C . ALA A 1 144 ? -9.306 5.271 3.214 1.00 35.22 144 ALA A C 1
ATOM 1061 O O . ALA A 1 144 ? -10.463 5.143 2.829 1.00 35.22 144 ALA A O 1
ATOM 1062 N N . GLU A 1 145 ? -8.253 4.687 2.642 1.00 48.97 145 GLU A N 1
ATOM 1063 C CA . GLU A 1 145 ? -8.311 3.669 1.590 1.00 48.97 145 GLU A CA 1
ATOM 1064 C C . GLU A 1 145 ? -9.507 2.729 1.769 1.00 48.97 145 GLU A C 1
ATOM 1066 O O . GLU A 1 145 ? -9.544 1.867 2.649 1.00 48.97 145 GLU A O 1
ATOM 1071 N N . GLU A 1 146 ? -10.527 2.951 0.954 1.00 43.66 146 GLU A N 1
ATOM 1072 C CA . GLU A 1 146 ? -11.768 2.217 1.042 1.00 43.66 146 GLU A CA 1
ATOM 1073 C C . GLU A 1 146 ? -11.599 0.856 0.349 1.00 43.66 146 GLU A C 1
ATOM 1075 O O . GLU A 1 146 ? -11.403 0.781 -0.864 1.00 43.66 146 GLU A O 1
ATOM 1080 N N . GLY A 1 147 ? -11.665 -0.233 1.122 1.00 51.94 147 GLY A N 1
ATOM 1081 C CA . GLY A 1 147 ? -11.723 -1.600 0.590 1.00 51.94 147 GLY A CA 1
ATOM 1082 C C . GLY A 1 147 ? -10.402 -2.372 0.481 1.00 51.94 147 GLY A C 1
ATOM 1083 O O . GLY A 1 147 ? -10.356 -3.387 -0.221 1.00 51.94 147 GLY A O 1
ATOM 1084 N N . GLN A 1 148 ? -9.335 -1.953 1.173 1.00 61.50 148 GLN A N 1
ATOM 1085 C CA . GLN A 1 148 ? -8.086 -2.721 1.265 1.00 61.50 148 GLN A CA 1
ATOM 1086 C C . GLN A 1 148 ? -7.950 -3.452 2.611 1.00 61.50 148 GLN A C 1
ATOM 1088 O O . GLN A 1 148 ? -8.364 -2.960 3.658 1.00 61.50 148 GLN A O 1
ATOM 1093 N N . VAL A 1 149 ? -7.364 -4.653 2.571 1.00 72.94 149 VAL A N 1
ATOM 1094 C CA . VAL A 1 149 ? -6.985 -5.422 3.764 1.00 72.94 149 VAL A CA 1
ATOM 1095 C C . VAL A 1 149 ? -5.692 -4.832 4.325 1.00 72.94 149 VAL A C 1
ATOM 1097 O O . VAL A 1 149 ? -4.641 -4.935 3.693 1.00 72.94 149 VAL A O 1
ATOM 1100 N N . ILE A 1 150 ? -5.774 -4.210 5.498 1.00 83.25 150 ILE A N 1
ATOM 1101 C CA . ILE A 1 150 ? -4.658 -3.553 6.182 1.00 83.25 150 ILE A CA 1
ATOM 1102 C C . ILE A 1 150 ? -4.030 -4.565 7.141 1.00 83.25 150 ILE A C 1
ATOM 1104 O O . ILE A 1 150 ? -4.665 -4.982 8.107 1.00 83.25 150 ILE A O 1
ATOM 1108 N N . ALA A 1 151 ? -2.794 -4.985 6.869 1.00 81.25 151 ALA A N 1
ATOM 1109 C CA . ALA A 1 151 ? -2.028 -5.806 7.802 1.00 81.25 151 ALA A CA 1
ATOM 1110 C C . ALA A 1 151 ? -1.472 -4.928 8.927 1.00 81.25 151 ALA A C 1
ATOM 1112 O O . ALA A 1 151 ? -0.873 -3.890 8.653 1.00 81.25 151 ALA A O 1
ATOM 1113 N N . THR A 1 152 ? -1.685 -5.342 10.173 1.00 80.81 152 THR A N 1
ATOM 1114 C CA . THR A 1 152 ? -1.147 -4.668 11.358 1.00 80.81 152 THR A CA 1
ATOM 1115 C C . THR A 1 152 ? -0.101 -5.562 11.996 1.00 80.81 152 THR A C 1
ATOM 1117 O O . THR A 1 152 ? -0.429 -6.681 12.392 1.00 80.81 152 THR A O 1
ATOM 1120 N N . ASN A 1 153 ? 1.122 -5.051 12.134 1.00 76.94 153 ASN A N 1
ATOM 1121 C CA . ASN A 1 153 ? 2.245 -5.810 12.693 1.00 76.94 153 ASN A CA 1
ATOM 1122 C C . ASN A 1 153 ? 2.702 -5.236 14.047 1.00 76.94 153 ASN A C 1
ATOM 1124 O O . ASN A 1 153 ? 3.572 -5.795 14.713 1.00 76.94 153 ASN A O 1
ATOM 1128 N N . SER A 1 154 ? 2.121 -4.111 14.479 1.00 80.69 154 SER A N 1
ATOM 1129 C CA . SER A 1 154 ? 2.383 -3.503 15.786 1.00 80.69 154 SER A CA 1
ATOM 1130 C C . SER A 1 154 ? 1.097 -3.178 16.550 1.00 80.69 154 SER A C 1
ATOM 1132 O O . SER A 1 154 ? 0.028 -2.955 15.978 1.00 80.69 154 SER A O 1
ATOM 1134 N N . VAL A 1 155 ? 1.209 -3.134 17.881 1.00 80.62 155 VAL A N 1
ATOM 1135 C CA . VAL A 1 155 ? 0.095 -2.776 18.776 1.00 80.62 155 VAL A CA 1
ATOM 1136 C C . VAL A 1 155 ? -0.360 -1.332 18.539 1.00 80.62 155 VAL A C 1
ATOM 1138 O O . VAL A 1 155 ? -1.541 -1.028 18.691 1.00 80.62 155 VAL A O 1
ATOM 1141 N N . ASP A 1 156 ? 0.556 -0.443 18.156 1.00 81.31 156 ASP A N 1
ATOM 1142 C CA . ASP A 1 156 ? 0.240 0.961 17.898 1.00 81.31 156 ASP A CA 1
ATOM 1143 C C . ASP A 1 156 ? -0.530 1.136 16.581 1.00 81.31 156 ASP A C 1
ATOM 1145 O O . ASP A 1 156 ? -1.538 1.842 16.565 1.00 81.31 156 ASP A O 1
ATOM 1149 N N . GLU A 1 157 ? -0.143 0.425 15.515 1.00 82.62 157 GLU A N 1
ATOM 1150 C CA . GLU A 1 157 ? -0.911 0.368 14.259 1.00 82.62 157 GLU A CA 1
ATOM 1151 C C . GLU A 1 157 ? -2.313 -0.205 14.483 1.00 82.62 157 GLU A C 1
ATOM 1153 O O . GLU A 1 157 ? -3.297 0.351 13.995 1.00 82.62 157 GLU A O 1
ATOM 1158 N N . TRP A 1 158 ? -2.419 -1.283 15.270 1.00 86.88 158 TRP A N 1
ATOM 1159 C CA . TRP A 1 158 ? -3.705 -1.860 15.656 1.00 86.88 158 TRP A CA 1
ATOM 1160 C C . TRP A 1 158 ? -4.596 -0.838 16.373 1.00 86.88 158 TRP A C 1
ATOM 1162 O O . TRP A 1 158 ? -5.750 -0.648 15.991 1.00 86.88 158 TRP A O 1
ATOM 1172 N N . LYS A 1 159 ? -4.066 -0.137 17.384 1.00 85.88 159 LYS A N 1
ATOM 1173 C CA . LYS A 1 159 ? -4.816 0.881 18.140 1.00 85.88 159 LYS A CA 1
ATOM 1174 C C . LYS A 1 159 ? -5.288 2.024 17.252 1.00 85.88 159 LYS A C 1
ATOM 1176 O O . LYS A 1 159 ? -6.425 2.465 17.400 1.00 85.88 159 LYS A O 1
ATOM 1181 N N . GLN A 1 160 ? -4.437 2.495 16.343 1.00 83.50 160 GLN A N 1
ATOM 1182 C CA . GLN A 1 160 ? -4.793 3.547 15.391 1.00 83.50 160 GLN A CA 1
ATOM 1183 C C . GLN A 1 160 ? -5.911 3.089 14.452 1.00 83.50 160 GLN A C 1
ATOM 1185 O O . GLN A 1 160 ? -6.888 3.811 14.264 1.00 83.50 160 GLN A O 1
ATOM 1190 N N . LEU A 1 161 ? -5.805 1.877 13.903 1.00 84.56 161 LEU A N 1
ATOM 1191 C CA . LEU A 1 161 ? -6.816 1.317 13.008 1.00 84.56 161 LEU A CA 1
ATOM 1192 C C . LEU A 1 161 ? -8.150 1.079 13.724 1.00 84.56 161 LEU A C 1
ATOM 1194 O O . LEU A 1 161 ? -9.211 1.372 13.172 1.00 84.56 161 LEU A O 1
ATOM 1198 N N . PHE A 1 162 ? -8.094 0.585 14.961 1.00 84.44 162 PHE A N 1
ATOM 1199 C CA . PHE A 1 162 ? -9.265 0.393 15.805 1.00 84.44 162 PHE A CA 1
ATOM 1200 C C . PHE A 1 162 ? -9.957 1.727 16.101 1.00 84.44 162 PHE A C 1
ATOM 1202 O O . PHE A 1 162 ? -11.147 1.851 15.826 1.00 84.44 162 PHE A O 1
ATOM 1209 N N . GLN A 1 163 ? -9.218 2.735 16.584 1.00 81.44 163 GLN A N 1
ATOM 1210 C CA . GLN A 1 163 ? -9.748 4.078 16.865 1.00 81.44 163 GLN A CA 1
ATOM 1211 C C . GLN A 1 163 ? -10.400 4.701 15.633 1.00 81.44 163 GLN A C 1
ATOM 1213 O O . GLN A 1 163 ? -11.560 5.095 15.687 1.00 81.44 163 GLN A O 1
ATOM 1218 N N . LYS A 1 164 ? -9.715 4.655 14.491 1.00 80.12 164 LYS A N 1
ATOM 1219 C CA . LYS A 1 164 ? -10.249 5.110 13.206 1.00 80.12 164 LYS A CA 1
ATOM 1220 C C . LYS A 1 164 ? -11.561 4.417 12.831 1.00 80.12 164 LYS A C 1
ATOM 1222 O O . LYS A 1 164 ? -12.483 5.025 12.300 1.00 80.12 164 LYS A O 1
ATOM 1227 N N . GLY A 1 165 ? -11.685 3.123 13.110 1.00 80.00 165 GLY A N 1
ATOM 1228 C CA . GLY A 1 165 ? -12.939 2.396 12.919 1.00 80.00 165 GLY A CA 1
ATOM 1229 C C . GLY A 1 165 ? -14.077 2.872 13.824 1.00 80.00 165 GLY A C 1
ATOM 1230 O O . GLY A 1 165 ? -15.228 2.936 13.388 1.00 80.00 165 GLY A O 1
ATOM 1231 N N . VAL A 1 166 ? -13.762 3.230 15.073 1.00 82.31 166 VAL A N 1
ATOM 1232 C CA . VAL A 1 166 ? -14.725 3.802 16.025 1.00 82.31 166 VAL A CA 1
ATOM 1233 C C . VAL A 1 166 ? -15.173 5.195 15.582 1.00 82.31 166 VAL A C 1
ATOM 1235 O O . VAL A 1 166 ? -16.375 5.455 15.543 1.00 82.31 166 VAL A O 1
ATOM 1238 N N . GLU A 1 167 ? -14.228 6.063 15.222 1.00 80.06 167 GLU A N 1
ATOM 1239 C CA . GLU A 1 167 ? -14.467 7.454 14.815 1.00 80.06 167 GLU A CA 1
ATOM 1240 C C . GLU A 1 167 ? -15.271 7.528 13.510 1.00 80.06 167 GLU A C 1
ATOM 1242 O O . GLU A 1 167 ? -16.330 8.161 13.459 1.00 80.06 167 GLU A O 1
ATOM 1247 N N . SER A 1 168 ? -14.858 6.761 12.497 1.00 76.06 168 SER A N 1
ATOM 1248 C CA . SER A 1 168 ? -15.544 6.698 11.202 1.00 76.06 168 SER A CA 1
ATOM 1249 C C . SER A 1 168 ? -16.898 5.975 11.225 1.00 76.06 168 SER A C 1
ATOM 1251 O O . SER A 1 168 ? -17.599 5.964 10.210 1.00 76.06 168 SER A O 1
ATOM 1253 N N . LYS A 1 169 ? -17.283 5.347 12.351 1.00 80.19 169 LYS A N 1
ATOM 1254 C CA . LYS A 1 169 ? -18.491 4.502 12.500 1.00 80.19 169 LYS A CA 1
ATOM 1255 C C . LYS A 1 169 ? -18.621 3.413 11.425 1.00 80.19 169 LYS A C 1
ATOM 1257 O O . LYS A 1 169 ? -19.718 2.899 11.173 1.00 80.19 169 LYS A O 1
ATOM 1262 N N . LYS A 1 170 ? -17.508 3.055 10.781 1.00 82.25 170 LYS A N 1
ATOM 1263 C CA . LYS A 1 170 ? -17.440 2.006 9.766 1.00 82.25 170 LYS A CA 1
ATOM 1264 C C . LYS A 1 170 ? -17.417 0.639 10.443 1.00 82.25 170 LYS A C 1
ATOM 1266 O O . LYS A 1 170 ? -17.010 0.488 11.594 1.00 82.25 170 LYS A O 1
ATOM 1271 N N . LEU A 1 171 ? -17.866 -0.379 9.714 1.00 88.31 171 LEU A N 1
ATOM 1272 C CA . LEU A 1 171 ? -17.686 -1.760 10.148 1.00 88.31 171 LEU A CA 1
ATOM 1273 C C . LEU A 1 171 ? -16.197 -2.104 10.051 1.00 88.31 171 LEU A C 1
ATOM 1275 O O . LEU A 1 171 ? -15.624 -2.009 8.964 1.00 88.31 171 LEU A O 1
ATOM 1279 N N . VAL A 1 172 ? -15.593 -2.532 11.157 1.00 90.81 172 VAL A N 1
ATOM 1280 C CA . VAL A 1 172 ? -14.231 -3.074 11.168 1.00 90.81 172 VAL A CA 1
ATOM 1281 C C . VAL A 1 172 ? -14.315 -4.593 11.230 1.00 90.81 172 VAL A C 1
ATOM 1283 O O . VAL A 1 172 ? -14.928 -5.154 12.136 1.00 90.81 172 VAL A O 1
ATOM 1286 N N . VAL A 1 173 ? -13.703 -5.264 10.263 1.00 92.44 173 VAL A N 1
ATOM 1287 C CA . VAL A 1 173 ? -13.588 -6.722 10.212 1.00 92.44 173 VAL A CA 1
ATOM 1288 C C . VAL A 1 173 ? -12.143 -7.089 10.501 1.00 92.44 173 VAL A C 1
ATOM 1290 O O . VAL A 1 173 ? -11.249 -6.688 9.763 1.00 92.44 173 VAL A O 1
ATOM 1293 N N . VAL A 1 174 ? -11.913 -7.848 11.563 1.00 94.00 174 VAL A N 1
ATOM 1294 C CA . VAL A 1 174 ? -10.576 -8.257 12.004 1.00 94.00 174 VAL A CA 1
ATOM 1295 C C . VAL A 1 174 ? -10.368 -9.721 11.652 1.00 94.00 174 VAL A C 1
ATOM 1297 O O . VAL A 1 174 ? -11.076 -10.572 12.178 1.00 94.00 174 VAL A O 1
ATOM 1300 N N . ASP A 1 175 ? -9.421 -10.010 10.766 1.00 94.94 175 ASP A N 1
ATOM 1301 C CA . ASP A 1 175 ? -8.962 -11.352 10.404 1.00 94.94 175 ASP A CA 1
ATOM 1302 C C . ASP A 1 175 ? -7.777 -11.750 11.285 1.00 94.94 175 ASP A C 1
ATOM 1304 O O . ASP A 1 175 ? -6.648 -11.301 11.067 1.00 94.94 175 ASP A O 1
ATOM 1308 N N . PHE A 1 176 ? -8.041 -12.594 12.281 1.00 95.25 176 PHE A N 1
ATOM 1309 C CA . PHE A 1 176 ? -7.006 -13.233 13.080 1.00 95.25 176 PHE A CA 1
ATOM 1310 C C . PHE A 1 176 ? -6.480 -14.468 12.352 1.00 95.25 176 PHE A C 1
ATOM 1312 O O . PHE A 1 176 ? -7.142 -15.509 12.282 1.00 95.25 176 PHE A O 1
ATOM 1319 N N . THR A 1 177 ? -5.261 -14.352 11.836 1.00 94.12 177 THR A N 1
ATOM 1320 C CA . THR A 1 177 ? -4.583 -15.370 11.030 1.00 94.12 177 THR A CA 1
ATOM 1321 C C . THR A 1 177 ? -3.291 -15.838 11.703 1.00 94.12 177 THR A C 1
ATOM 1323 O O . THR A 1 177 ? -2.825 -15.241 12.667 1.00 94.12 177 THR A O 1
ATOM 1326 N N . ALA A 1 178 ? -2.681 -16.889 11.154 1.00 92.12 178 ALA A N 1
ATOM 1327 C CA . ALA A 1 178 ? -1.299 -17.256 11.442 1.00 92.12 178 ALA A CA 1
ATOM 1328 C C . ALA A 1 178 ? -0.580 -17.713 10.164 1.00 92.12 178 ALA A C 1
ATOM 1330 O O . ALA A 1 178 ? -1.197 -18.296 9.265 1.00 92.12 178 ALA A O 1
ATOM 1331 N N . SER A 1 179 ? 0.732 -17.510 10.088 1.00 89.44 179 SER A N 1
ATOM 1332 C CA . SER A 1 179 ? 1.567 -17.941 8.951 1.00 89.44 179 SER A CA 1
ATOM 1333 C C . SER A 1 179 ? 1.499 -19.457 8.651 1.00 89.44 179 SER A C 1
ATOM 1335 O O . SER A 1 179 ? 1.547 -19.889 7.487 1.00 89.44 179 SER A O 1
ATOM 1337 N N . TRP A 1 180 ? 1.321 -20.271 9.694 1.00 89.75 180 TRP A N 1
ATOM 1338 C CA . TRP A 1 180 ? 1.217 -21.736 9.653 1.00 89.75 180 TRP A CA 1
ATOM 1339 C C . TRP A 1 180 ? -0.218 -22.256 9.452 1.00 89.75 180 TRP A C 1
ATOM 1341 O O . TRP A 1 180 ? -0.434 -23.463 9.332 1.00 89.75 180 TRP A O 1
ATOM 1351 N N . CYS A 1 181 ? -1.211 -21.371 9.365 1.00 90.12 181 CYS A N 1
ATOM 1352 C CA . CYS A 1 181 ? -2.609 -21.748 9.195 1.00 90.12 181 CYS A CA 1
ATOM 1353 C C . CYS A 1 181 ? -2.952 -21.999 7.715 1.00 90.12 181 CYS A C 1
ATOM 1355 O O . CYS A 1 181 ? -3.102 -21.074 6.913 1.00 90.12 181 CYS A O 1
ATOM 1357 N N . GLY A 1 182 ? -3.131 -23.271 7.347 1.00 89.44 182 GLY A N 1
ATOM 1358 C CA . GLY A 1 182 ? -3.556 -23.681 6.001 1.00 89.44 182 GLY A CA 1
ATOM 1359 C C . GLY A 1 182 ? -4.907 -23.084 5.565 1.00 89.44 182 GLY A C 1
ATOM 1360 O O . GLY A 1 182 ? -4.955 -22.429 4.522 1.00 89.44 182 GLY A O 1
ATOM 1361 N N . PRO A 1 183 ? -5.991 -23.228 6.356 1.00 91.00 183 PRO A N 1
ATOM 1362 C CA . PRO A 1 183 ? -7.302 -22.660 6.022 1.00 91.00 183 PRO A CA 1
ATOM 1363 C C . PRO A 1 183 ? -7.297 -21.131 5.850 1.00 91.00 183 PRO A C 1
ATOM 1365 O O . PRO A 1 183 ? -8.036 -20.602 5.021 1.00 91.00 183 PRO A O 1
ATOM 1368 N N . CYS A 1 184 ? -6.422 -20.420 6.569 1.00 91.75 184 CYS A N 1
ATOM 1369 C CA . CYS A 1 184 ? -6.271 -18.968 6.463 1.00 91.75 184 CYS A CA 1
ATOM 1370 C C . CYS A 1 184 ? -5.800 -18.540 5.063 1.00 91.75 184 CYS A C 1
ATOM 1372 O O . CYS A 1 184 ? -6.268 -17.545 4.514 1.00 91.75 184 CYS A O 1
ATOM 1374 N N . ARG A 1 185 ? -4.929 -19.335 4.425 1.00 90.12 185 ARG A N 1
ATOM 1375 C CA . ARG A 1 185 ? -4.452 -19.058 3.058 1.00 90.12 185 ARG A CA 1
ATOM 1376 C C . ARG A 1 185 ? -5.568 -19.151 2.020 1.00 90.12 185 ARG A C 1
ATOM 1378 O O . ARG A 1 185 ? -5.524 -18.432 1.027 1.00 90.12 185 ARG A O 1
ATOM 1385 N N . PHE A 1 186 ? -6.558 -20.014 2.249 1.00 89.81 186 PHE A N 1
ATOM 1386 C CA . PHE A 1 186 ? -7.696 -20.179 1.344 1.00 89.81 186 PHE A CA 1
ATOM 1387 C C . PHE A 1 186 ? -8.674 -19.002 1.425 1.00 89.81 186 PHE A C 1
ATOM 1389 O O . PHE A 1 186 ? -9.163 -18.528 0.402 1.00 89.81 186 PHE A O 1
ATOM 1396 N N . ILE A 1 187 ? -8.948 -18.514 2.635 1.00 91.12 187 ILE A N 1
ATOM 1397 C CA . ILE A 1 187 ? -9.944 -17.459 2.857 1.00 91.12 187 ILE A CA 1
ATOM 1398 C C . ILE A 1 187 ? -9.384 -16.045 2.632 1.00 91.12 187 ILE A C 1
ATOM 1400 O O . ILE A 1 187 ? -10.137 -15.156 2.245 1.00 91.12 187 ILE A O 1
ATOM 1404 N N . ALA A 1 188 ? -8.072 -15.839 2.783 1.00 88.25 188 ALA A N 1
ATOM 1405 C CA . ALA A 1 188 ? -7.413 -14.550 2.557 1.00 88.25 188 ALA A CA 1
ATOM 1406 C C . ALA A 1 188 ? -7.741 -13.883 1.197 1.00 88.25 188 ALA A C 1
ATOM 1408 O O . ALA A 1 188 ? -8.140 -12.715 1.202 1.00 88.25 188 ALA A O 1
ATOM 1409 N N . PRO A 1 189 ? -7.639 -14.560 0.030 1.00 90.12 189 PRO A N 1
ATOM 1410 C CA . PRO A 1 189 ? -8.004 -13.943 -1.249 1.00 90.12 189 PRO A CA 1
ATOM 1411 C C . PRO A 1 189 ? -9.503 -13.629 -1.356 1.00 90.12 189 PRO A C 1
ATOM 1413 O O . PRO A 1 189 ? -9.874 -12.641 -1.985 1.00 90.12 189 PRO A O 1
ATOM 1416 N N . ILE A 1 190 ? -10.362 -14.425 -0.714 1.00 90.06 190 ILE A N 1
ATOM 1417 C CA . ILE A 1 190 ? -11.814 -14.203 -0.691 1.00 90.06 190 ILE A CA 1
ATOM 1418 C C . ILE A 1 190 ? -12.138 -12.952 0.129 1.00 90.06 190 ILE A C 1
ATOM 1420 O O . ILE A 1 190 ? -12.918 -12.114 -0.316 1.00 90.06 190 ILE A O 1
ATOM 1424 N N . LEU A 1 191 ? -11.519 -12.800 1.302 1.00 88.62 191 LEU A N 1
ATOM 1425 C CA . LEU A 1 191 ? -11.673 -11.609 2.132 1.00 88.62 191 LEU A CA 1
ATOM 1426 C C . LEU A 1 191 ? -11.187 -10.355 1.394 1.00 88.62 191 LEU A C 1
ATOM 1428 O O . LEU A 1 191 ? -11.878 -9.340 1.408 1.00 88.62 191 LEU A O 1
ATOM 1432 N N . ALA A 1 192 ? -10.056 -10.438 0.687 1.00 87.62 192 ALA A N 1
ATOM 1433 C CA . ALA A 1 192 ? -9.557 -9.341 -0.139 1.00 87.62 192 ALA A CA 1
ATOM 1434 C C . ALA A 1 192 ? -10.516 -8.981 -1.289 1.00 87.62 192 ALA A C 1
ATOM 1436 O O . ALA A 1 192 ? -10.691 -7.806 -1.606 1.00 87.62 192 ALA A O 1
ATOM 1437 N N . GLU A 1 193 ? -11.166 -9.969 -1.910 1.00 87.19 193 GLU A N 1
ATOM 1438 C CA . GLU A 1 193 ? -12.180 -9.724 -2.939 1.00 87.19 193 GLU A CA 1
ATOM 1439 C C . GLU A 1 193 ? -13.438 -9.060 -2.361 1.00 87.19 193 GLU A C 1
ATOM 1441 O O . GLU A 1 193 ? -14.007 -8.167 -2.989 1.00 87.19 193 GLU A O 1
ATOM 1446 N N . ILE A 1 194 ? -13.865 -9.467 -1.162 1.00 85.44 194 ILE A N 1
ATOM 1447 C CA . ILE A 1 194 ? -15.004 -8.851 -0.475 1.00 85.44 194 ILE A CA 1
ATOM 1448 C C . ILE A 1 194 ? -14.670 -7.407 -0.103 1.00 85.44 194 ILE A C 1
ATOM 1450 O O . ILE A 1 194 ? -15.447 -6.523 -0.445 1.00 85.44 194 ILE A O 1
ATOM 1454 N N . ALA A 1 195 ? -13.497 -7.159 0.488 1.00 85.06 195 ALA A N 1
ATOM 1455 C CA . ALA A 1 195 ? -13.034 -5.820 0.845 1.00 85.06 195 ALA A CA 1
ATOM 1456 C C . ALA A 1 195 ? -13.078 -4.869 -0.363 1.00 85.06 195 ALA A C 1
ATOM 1458 O O . ALA A 1 195 ? -13.660 -3.790 -0.272 1.00 85.06 195 ALA A O 1
ATOM 1459 N N . LYS A 1 196 ? -12.602 -5.320 -1.535 1.00 84.69 196 LYS A N 1
ATOM 1460 C CA . LYS A 1 196 ? -12.674 -4.549 -2.790 1.00 84.69 196 LYS A CA 1
ATOM 1461 C C . LYS A 1 196 ? -14.103 -4.209 -3.223 1.00 84.69 196 LYS A C 1
ATOM 1463 O O . LYS A 1 196 ? -14.321 -3.176 -3.847 1.00 84.69 196 LYS A O 1
ATOM 1468 N N . LYS A 1 197 ? -15.074 -5.083 -2.944 1.00 82.75 197 LYS A N 1
ATOM 1469 C CA . LYS A 1 197 ? -16.494 -4.874 -3.286 1.00 82.75 197 LYS A CA 1
ATOM 1470 C C . LYS A 1 197 ? -17.232 -4.025 -2.250 1.00 82.75 197 LYS A C 1
ATOM 1472 O O . LYS A 1 197 ? -18.284 -3.475 -2.566 1.00 82.75 197 LYS A O 1
ATOM 1477 N N . THR A 1 198 ? -16.704 -3.912 -1.035 1.00 80.88 198 THR A N 1
ATOM 1478 C CA . THR A 1 198 ? -17.311 -3.175 0.078 1.00 80.88 198 THR A CA 1
ATOM 1479 C C . THR A 1 198 ? -16.362 -2.086 0.592 1.00 80.88 198 THR A C 1
ATOM 1481 O O . THR A 1 198 ? -15.819 -2.217 1.685 1.00 80.88 198 THR A O 1
ATOM 1484 N N . PRO A 1 199 ? -16.174 -0.983 -0.154 1.00 75.38 199 PRO A N 1
ATOM 1485 C CA . PRO A 1 199 ? -15.263 0.107 0.225 1.00 75.38 199 PRO A CA 1
ATOM 1486 C C . PRO A 1 199 ? -15.585 0.752 1.593 1.00 75.38 199 PRO A C 1
ATOM 1488 O O . PRO A 1 199 ? -14.720 1.275 2.291 1.00 75.38 199 PRO A O 1
ATOM 1491 N N . HIS A 1 200 ? -16.841 0.653 2.021 1.00 78.81 200 HIS A N 1
ATOM 1492 C CA . HIS A 1 200 ? -17.358 1.209 3.270 1.00 78.81 200 HIS A CA 1
ATOM 1493 C C . HIS A 1 200 ? -16.966 0.421 4.537 1.00 78.81 200 HIS A C 1
ATOM 1495 O O . HIS A 1 200 ? -17.320 0.850 5.636 1.00 78.81 200 HIS A O 1
ATOM 1501 N N . ILE A 1 201 ? -16.264 -0.713 4.414 1.00 84.62 201 ILE A N 1
ATOM 1502 C CA . ILE A 1 201 ? -15.761 -1.486 5.560 1.00 84.62 201 ILE A CA 1
ATOM 1503 C C . ILE A 1 201 ? -14.241 -1.360 5.664 1.00 84.62 201 ILE A C 1
ATOM 1505 O O . ILE A 1 201 ? -13.539 -1.233 4.662 1.00 84.62 201 ILE A O 1
ATOM 1509 N N . ILE A 1 202 ? -13.729 -1.447 6.885 1.00 86.88 202 ILE A N 1
ATOM 1510 C CA . ILE A 1 202 ? -12.297 -1.517 7.169 1.00 86.88 202 ILE A CA 1
ATOM 1511 C C . ILE A 1 202 ? -11.966 -2.976 7.458 1.00 86.88 202 ILE A C 1
ATOM 1513 O O . ILE A 1 202 ? -12.594 -3.585 8.320 1.00 86.88 202 ILE A O 1
ATOM 1517 N N . VAL A 1 203 ? -10.988 -3.547 6.756 1.00 90.12 203 VAL A N 1
ATOM 1518 C CA . VAL A 1 203 ? -10.536 -4.917 7.019 1.00 90.12 203 VAL A CA 1
ATOM 1519 C C . VAL A 1 203 ? -9.128 -4.878 7.595 1.00 90.12 203 VAL A C 1
ATOM 1521 O O . VAL A 1 203 ? -8.196 -4.441 6.928 1.00 90.12 203 VAL A O 1
ATOM 1524 N N . ALA A 1 204 ? -8.983 -5.340 8.832 1.00 91.12 204 ALA A N 1
ATOM 1525 C CA . ALA A 1 204 ? -7.724 -5.454 9.550 1.00 91.12 204 ALA A CA 1
ATOM 1526 C C . ALA A 1 204 ? -7.258 -6.910 9.537 1.00 91.12 204 ALA A C 1
ATOM 1528 O O . ALA A 1 204 ? -8.051 -7.807 9.806 1.00 91.12 204 ALA A O 1
ATOM 1529 N N . LYS A 1 205 ? -5.981 -7.156 9.267 1.00 92.44 205 LYS A N 1
ATOM 1530 C CA . LYS A 1 205 ? -5.375 -8.482 9.359 1.00 92.44 205 LYS A CA 1
ATOM 1531 C C . LYS A 1 205 ? -4.367 -8.493 10.500 1.00 92.44 205 LYS A C 1
ATOM 1533 O O . LYS A 1 205 ? -3.407 -7.727 10.477 1.00 92.44 205 LYS A O 1
ATOM 1538 N N . VAL A 1 206 ? -4.590 -9.380 11.461 1.00 92.50 206 VAL A N 1
ATOM 1539 C CA . VAL A 1 206 ? -3.806 -9.518 12.688 1.00 92.50 206 VAL A CA 1
ATOM 1540 C C . VAL A 1 206 ? -3.184 -10.908 12.699 1.00 92.50 206 VAL A C 1
ATOM 1542 O O . VAL A 1 206 ? -3.900 -11.911 12.686 1.00 92.50 206 VAL A O 1
ATOM 1545 N N . ASP A 1 207 ? -1.854 -10.985 12.719 1.00 92.50 207 ASP A N 1
ATOM 1546 C CA . ASP A 1 207 ? -1.173 -12.255 12.967 1.00 92.50 207 ASP A CA 1
ATOM 1547 C C . ASP A 1 207 ? -1.128 -12.522 14.479 1.00 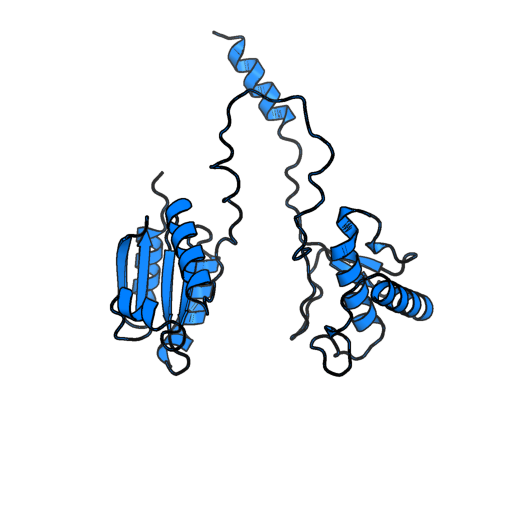92.50 207 ASP A C 1
ATOM 1549 O O . ASP A 1 207 ? -0.650 -11.695 15.260 1.00 92.50 207 ASP A O 1
ATOM 1553 N N . VAL A 1 208 ? -1.665 -13.667 14.905 1.00 92.25 208 VAL A N 1
ATOM 1554 C CA . VAL A 1 208 ? -1.744 -14.032 16.328 1.00 92.25 208 VAL A CA 1
ATOM 1555 C C . VAL A 1 208 ? -0.370 -14.281 16.952 1.00 92.25 208 VAL A C 1
ATOM 1557 O O . VAL A 1 208 ? -0.231 -14.147 18.168 1.00 92.25 208 VAL A O 1
ATOM 1560 N N . ASP A 1 209 ? 0.645 -14.621 16.152 1.00 91.25 209 ASP A N 1
ATOM 1561 C CA . ASP A 1 209 ? 2.011 -14.833 16.631 1.00 91.25 209 ASP A CA 1
ATOM 1562 C C . ASP A 1 209 ? 2.742 -13.501 16.851 1.00 91.25 209 ASP A C 1
ATOM 1564 O O . ASP A 1 209 ? 3.534 -13.387 17.793 1.00 91.25 209 ASP A O 1
ATOM 1568 N N . GLU A 1 210 ? 2.444 -12.490 16.029 1.00 88.81 210 GLU A N 1
ATOM 1569 C CA . GLU A 1 210 ? 3.022 -11.143 16.123 1.00 88.81 210 GLU A CA 1
ATOM 1570 C C . GLU A 1 210 ? 2.304 -10.285 17.177 1.00 88.81 210 GLU A C 1
ATOM 1572 O O . GLU A 1 210 ? 2.943 -9.611 17.987 1.00 88.81 210 GLU A O 1
ATOM 1577 N N . LEU A 1 211 ? 0.970 -10.355 17.225 1.00 89.62 211 LEU A N 1
ATOM 1578 C CA . LEU A 1 211 ? 0.114 -9.517 18.070 1.00 89.62 211 LEU A CA 1
ATOM 1579 C C . LEU A 1 211 ? -0.673 -10.332 19.103 1.00 89.62 211 LEU A C 1
ATOM 1581 O O . LEU A 1 211 ? -1.885 -10.179 19.274 1.00 89.62 211 LEU A O 1
ATOM 1585 N N . LYS A 1 212 ? 0.049 -11.150 19.875 1.00 90.50 212 LYS A N 1
ATOM 1586 C CA . LYS A 1 212 ? -0.504 -11.973 20.970 1.00 90.50 212 LYS A CA 1
ATOM 1587 C C . LYS A 1 212 ? -1.408 -11.213 21.954 1.00 90.50 212 LYS A C 1
ATOM 1589 O O . LYS A 1 212 ? -2.453 -11.758 22.300 1.00 90.50 212 LYS A O 1
ATOM 1594 N N . PRO A 1 213 ? -1.070 -9.987 22.414 1.00 89.75 213 PRO A N 1
ATOM 1595 C CA . PRO A 1 213 ? -1.920 -9.263 23.362 1.00 89.75 213 PRO A CA 1
ATOM 1596 C C . PRO A 1 213 ? -3.301 -8.939 22.787 1.00 89.75 213 PRO A C 1
ATOM 1598 O O . PRO A 1 213 ? -4.298 -9.065 23.489 1.00 89.75 213 PRO A O 1
ATOM 1601 N N . VAL A 1 214 ? -3.355 -8.581 21.501 1.00 90.19 214 VAL A N 1
ATOM 1602 C CA . VAL A 1 214 ? -4.604 -8.263 20.801 1.00 90.19 214 VAL A CA 1
ATOM 1603 C C . VAL A 1 214 ? -5.429 -9.534 20.616 1.00 90.19 214 VAL A C 1
ATOM 1605 O O . VAL A 1 214 ? -6.607 -9.561 20.950 1.00 90.19 214 VAL A O 1
ATOM 1608 N N . ALA A 1 215 ? -4.811 -10.625 20.157 1.00 90.88 215 ALA A N 1
ATOM 1609 C CA . ALA A 1 215 ? -5.500 -11.907 20.005 1.00 90.88 215 ALA A CA 1
ATOM 1610 C C . ALA A 1 215 ? -6.091 -12.423 21.334 1.00 90.88 215 ALA A C 1
ATOM 1612 O O . ALA A 1 215 ? -7.212 -12.936 21.359 1.00 90.88 215 ALA A O 1
ATOM 1613 N N . ALA A 1 216 ? -5.366 -12.242 22.443 1.00 91.50 216 ALA A N 1
ATOM 1614 C CA . ALA A 1 216 ? -5.830 -12.610 23.778 1.00 91.50 216 ALA A CA 1
ATOM 1615 C C . ALA A 1 216 ? -7.007 -11.742 24.256 1.00 91.50 216 ALA A C 1
ATOM 1617 O O . ALA A 1 216 ? -7.941 -12.272 24.854 1.00 91.50 216 ALA A O 1
ATOM 1618 N N . GLU A 1 217 ? -6.996 -10.437 23.964 1.00 89.81 217 GLU A N 1
ATOM 1619 C CA . GLU A 1 217 ? -8.081 -9.507 24.314 1.00 89.81 217 GLU A CA 1
ATOM 1620 C C . GLU A 1 217 ? -9.418 -9.907 23.673 1.00 89.81 217 GLU A C 1
ATOM 1622 O O . GLU A 1 217 ? -10.458 -9.867 24.328 1.00 89.81 217 GLU A O 1
ATOM 1627 N N . PHE A 1 218 ? -9.389 -10.377 22.422 1.00 90.88 218 PHE A N 1
ATOM 1628 C CA . PHE A 1 218 ? -10.582 -10.858 21.710 1.00 90.88 218 PHE A CA 1
ATOM 1629 C C . PHE A 1 218 ? -10.922 -12.337 21.978 1.00 90.88 218 PHE A C 1
ATOM 1631 O O . PHE A 1 218 ? -11.918 -12.852 21.448 1.00 90.88 218 PHE A O 1
ATOM 1638 N N . GLY A 1 219 ? -10.123 -13.027 22.800 1.00 91.94 219 GLY A N 1
ATOM 1639 C CA . GLY A 1 219 ? -10.315 -14.439 23.140 1.00 91.94 219 GLY A CA 1
ATOM 1640 C C . GLY A 1 219 ? -10.220 -15.359 21.921 1.00 91.94 219 GLY A C 1
ATOM 1641 O O . GLY A 1 219 ? -11.088 -16.209 21.714 1.00 91.94 219 GLY A O 1
ATOM 1642 N N . VAL A 1 220 ? -9.223 -15.141 21.060 1.00 93.31 220 VAL A N 1
ATOM 1643 C CA . VAL A 1 220 ? -9.032 -15.928 19.835 1.00 93.31 220 VAL A CA 1
ATOM 1644 C C . VAL A 1 220 ? -8.284 -17.222 20.151 1.00 93.31 220 VAL A C 1
ATOM 1646 O O . VAL A 1 220 ? -7.101 -17.202 20.475 1.00 93.31 220 VAL A 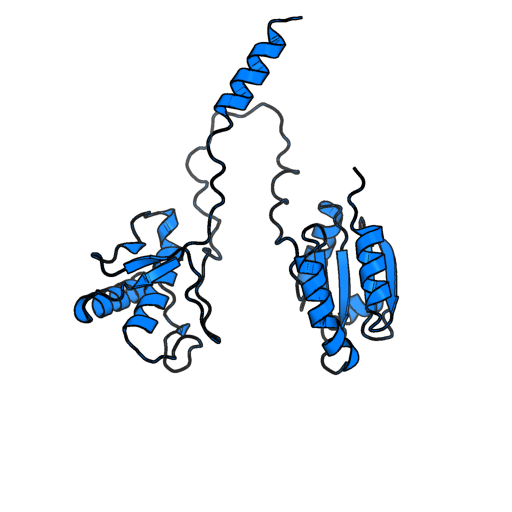O 1
ATOM 1649 N N . GLU A 1 221 ? -8.973 -18.355 20.011 1.00 89.00 221 GLU A N 1
ATOM 1650 C CA . GLU A 1 221 ? -8.415 -19.694 20.276 1.00 89.00 221 GLU A CA 1
ATOM 1651 C C . GLU A 1 221 ? -8.212 -20.536 19.004 1.00 89.00 221 GLU A C 1
ATOM 1653 O O . GLU A 1 221 ? -7.522 -21.555 19.027 1.00 89.00 221 GLU A O 1
ATOM 1658 N N . ALA A 1 222 ? -8.813 -20.127 17.884 1.00 90.94 222 ALA A N 1
ATOM 1659 C CA . ALA A 1 222 ? -8.767 -20.855 16.621 1.00 90.94 222 ALA A CA 1
ATOM 1660 C C . ALA A 1 222 ? -8.589 -19.898 15.440 1.00 90.94 222 ALA A C 1
ATOM 1662 O O . ALA A 1 222 ? -9.180 -18.819 15.413 1.00 90.94 222 ALA A O 1
ATOM 1663 N N . MET A 1 223 ? -7.818 -20.312 14.434 1.00 91.69 223 MET A N 1
ATOM 1664 C CA . MET A 1 223 ? -7.570 -19.521 13.226 1.00 91.69 223 MET A CA 1
ATOM 1665 C C . MET A 1 223 ? -8.112 -20.239 11.975 1.00 91.69 223 MET A C 1
ATOM 1667 O O . MET A 1 223 ? -8.001 -21.466 11.881 1.00 91.69 223 MET A O 1
ATOM 1671 N N . PRO A 1 224 ? -8.662 -19.505 10.988 1.00 94.19 224 PRO A N 1
ATOM 1672 C CA . PRO A 1 224 ? -8.921 -18.065 11.021 1.00 94.19 224 PRO A CA 1
ATOM 1673 C C . PRO A 1 224 ? -10.138 -17.742 11.897 1.00 94.19 224 PRO A C 1
ATOM 1675 O O . PRO A 1 224 ? -11.117 -18.490 11.890 1.00 94.19 224 PRO A O 1
ATOM 1678 N N . THR A 1 225 ? -10.095 -16.625 12.619 1.00 95.69 225 THR A N 1
ATOM 1679 C CA . THR A 1 225 ? -11.274 -16.060 13.291 1.00 95.69 225 THR A CA 1
ATOM 1680 C C . THR A 1 225 ? -11.498 -14.643 12.796 1.00 95.69 225 THR A C 1
ATOM 1682 O O . THR A 1 225 ? -10.586 -13.824 12.817 1.00 95.69 225 THR A O 1
ATOM 1685 N N . PHE A 1 226 ? -12.726 -14.356 12.375 1.00 95.25 226 PHE A N 1
ATOM 1686 C CA . PHE A 1 226 ? -13.156 -13.038 11.936 1.00 95.25 226 PHE A CA 1
ATOM 1687 C C . PHE A 1 226 ? -14.015 -12.398 13.015 1.00 95.25 226 PHE A C 1
ATOM 1689 O O . PHE A 1 226 ? -15.076 -12.931 13.349 1.00 95.25 226 PHE A O 1
ATOM 1696 N N . VAL A 1 227 ? -13.582 -11.257 13.539 1.00 94.88 227 VAL A N 1
ATOM 1697 C CA . VAL A 1 227 ? -14.340 -10.474 14.521 1.00 94.88 227 VAL A CA 1
ATOM 1698 C C . VAL A 1 227 ? -14.903 -9.234 13.843 1.00 94.88 227 VAL A C 1
ATOM 1700 O O . VAL A 1 227 ? -14.198 -8.535 13.118 1.00 94.88 227 VAL A O 1
ATOM 1703 N N . PHE A 1 228 ? -16.185 -8.970 14.070 1.00 93.62 228 PHE A N 1
ATOM 1704 C CA . PHE A 1 228 ? -16.899 -7.831 13.513 1.00 93.62 228 PHE A CA 1
ATOM 1705 C C . PHE A 1 228 ? -17.093 -6.796 14.607 1.00 93.62 228 PHE A C 1
ATOM 1707 O O . PHE A 1 228 ? -17.746 -7.065 15.617 1.00 93.62 228 PHE A O 1
ATOM 1714 N N . LEU A 1 229 ? -16.547 -5.608 14.387 1.00 90.81 229 LEU A N 1
ATOM 1715 C CA . LEU A 1 229 ? -16.567 -4.511 15.337 1.00 90.81 229 LEU A CA 1
ATOM 1716 C C . LEU A 1 229 ? -17.319 -3.325 14.745 1.00 90.81 229 LEU A C 1
ATOM 1718 O O . LEU A 1 229 ? -17.112 -2.945 13.591 1.00 90.81 229 LEU A O 1
ATOM 1722 N N . LYS A 1 230 ? -18.172 -2.712 15.560 1.00 88.19 230 LYS A N 1
ATOM 1723 C CA . LYS A 1 230 ? -18.841 -1.451 15.243 1.00 88.19 230 LYS A CA 1
ATOM 1724 C C . LYS A 1 230 ? -18.860 -0.590 16.494 1.00 88.19 230 LYS A C 1
ATOM 1726 O O . LYS A 1 230 ? -19.208 -1.083 17.565 1.00 88.19 230 LYS A O 1
ATOM 1731 N N . GLU A 1 231 ? -18.432 0.666 16.369 1.00 85.94 231 GLU A N 1
ATOM 1732 C CA . GLU A 1 231 ? -18.348 1.609 17.500 1.00 85.94 231 GLU A CA 1
ATOM 1733 C C . GLU A 1 231 ? -17.546 1.037 18.691 1.00 85.94 231 GLU A C 1
ATOM 1735 O O . GLU A 1 231 ? -17.884 1.226 19.858 1.00 85.94 231 GLU A O 1
ATOM 1740 N N . GLY A 1 232 ? -16.495 0.269 18.383 1.00 82.62 232 GLY A N 1
ATOM 1741 C CA . GLY A 1 232 ? -15.587 -0.318 19.371 1.00 82.62 232 GLY A CA 1
ATOM 1742 C C . GLY A 1 232 ? -16.137 -1.540 20.109 1.00 82.62 232 GLY A C 1
ATOM 1743 O O . GLY A 1 232 ? -15.495 -2.023 21.037 1.00 82.62 232 GLY A O 1
ATOM 1744 N N . LYS A 1 233 ? -17.306 -2.056 19.713 1.00 87.56 233 LYS A N 1
ATOM 1745 C CA . LYS A 1 233 ? -17.912 -3.255 20.302 1.00 87.56 233 LYS A CA 1
ATOM 1746 C C . LYS A 1 233 ? -17.957 -4.395 19.304 1.00 87.56 233 LYS A C 1
ATOM 1748 O O . LYS A 1 233 ? -18.269 -4.189 18.132 1.00 87.56 233 LYS A O 1
ATOM 1753 N N . GLU A 1 234 ? -17.706 -5.602 19.794 1.00 92.19 234 GLU A N 1
ATOM 1754 C CA . GLU A 1 234 ? -17.943 -6.819 19.030 1.00 92.19 234 GLU A CA 1
ATOM 1755 C C . GLU A 1 234 ? -19.445 -7.022 18.831 1.00 92.19 234 GLU A C 1
ATOM 1757 O O . GLU A 1 234 ? -20.208 -7.130 19.792 1.00 92.19 234 GLU A O 1
ATOM 1762 N N . ILE A 1 235 ? -19.863 -7.047 17.568 1.00 93.25 235 ILE A N 1
ATOM 1763 C CA . ILE A 1 235 ? -21.257 -7.270 17.171 1.00 93.25 235 ILE A CA 1
ATOM 1764 C C . ILE A 1 235 ? -21.481 -8.675 16.615 1.00 93.25 235 ILE A C 1
ATOM 1766 O O . ILE A 1 235 ? -22.617 -9.150 16.589 1.00 93.25 235 ILE A O 1
ATOM 1770 N N . ASP A 1 236 ? -20.423 -9.328 16.131 1.00 94.06 236 ASP A N 1
ATOM 1771 C CA . ASP A 1 236 ? -20.496 -10.675 15.580 1.00 94.06 236 ASP A CA 1
ATOM 1772 C C . ASP A 1 236 ? -19.105 -11.318 15.451 1.00 94.06 236 ASP A C 1
ATOM 1774 O O . ASP A 1 236 ? -18.087 -10.623 15.424 1.00 94.06 236 ASP A O 1
ATOM 1778 N N . ARG A 1 237 ? -19.064 -12.646 15.295 1.00 94.69 237 ARG A N 1
ATOM 1779 C CA . ARG A 1 237 ? -17.840 -13.395 14.975 1.00 94.69 237 ARG A CA 1
ATOM 1780 C C . ARG A 1 237 ? -18.087 -14.588 14.052 1.00 94.69 237 ARG A C 1
ATOM 1782 O O . ARG A 1 237 ? -19.168 -15.181 14.037 1.00 94.69 237 ARG A O 1
ATOM 1789 N N . VAL A 1 238 ? -17.060 -14.963 13.292 1.00 94.81 238 VAL A N 1
ATOM 1790 C CA . VAL A 1 238 ? -16.991 -16.204 12.504 1.00 94.81 238 VAL A CA 1
ATOM 1791 C C . VAL A 1 238 ? -15.707 -16.923 12.859 1.00 94.81 238 VAL A C 1
ATOM 1793 O O . VAL A 1 238 ? -14.626 -16.373 12.697 1.00 94.81 238 VAL A O 1
ATOM 1796 N N . VAL A 1 239 ? -15.828 -18.170 13.299 1.00 94.75 239 VAL A N 1
ATOM 1797 C CA . VAL A 1 239 ? -14.678 -19.033 13.577 1.00 94.75 239 VAL A CA 1
ATOM 1798 C C . VAL A 1 239 ? -14.558 -20.063 12.455 1.00 94.75 239 VAL A C 1
ATOM 1800 O O . VAL A 1 239 ? -15.522 -20.775 12.148 1.00 94.75 239 VAL A O 1
ATOM 1803 N N . GLY A 1 240 ? -13.373 -20.138 11.851 1.00 92.75 240 GLY A N 1
ATOM 1804 C CA . GLY A 1 240 ? -13.033 -21.017 10.737 1.00 92.75 240 GLY A CA 1
ATOM 1805 C C . GLY A 1 240 ? -13.218 -20.383 9.353 1.00 92.75 240 GLY A C 1
ATOM 1806 O O . GLY A 1 240 ? -13.818 -19.322 9.186 1.00 92.75 240 GLY A O 1
ATOM 1807 N N . ALA A 1 241 ? -12.713 -21.067 8.324 1.00 90.94 241 ALA A N 1
ATOM 1808 C CA . ALA A 1 241 ? -12.761 -20.625 6.926 1.00 90.94 241 ALA A CA 1
ATOM 1809 C C . ALA A 1 241 ? -14.153 -20.834 6.284 1.00 90.94 241 ALA A C 1
ATOM 1811 O O . ALA A 1 241 ? -14.298 -21.579 5.316 1.00 90.94 241 ALA A O 1
ATOM 1812 N N . ARG A 1 242 ? -15.192 -20.197 6.839 1.00 90.94 242 ARG A N 1
ATOM 1813 C CA . ARG A 1 242 ? -16.581 -20.282 6.352 1.00 90.94 242 ARG A CA 1
ATOM 1814 C C . ARG A 1 242 ? -16.903 -19.101 5.435 1.00 90.94 242 ARG A C 1
ATOM 1816 O O . ARG A 1 242 ? -17.246 -18.019 5.906 1.00 90.94 242 ARG A O 1
ATOM 1823 N N . LYS A 1 243 ? -16.772 -19.306 4.122 1.00 89.56 243 LYS A N 1
ATOM 1824 C CA . LYS A 1 243 ? -16.950 -18.263 3.097 1.00 89.56 243 LYS A CA 1
ATOM 1825 C C . LYS A 1 243 ? -18.349 -17.646 3.121 1.00 89.56 243 LYS A C 1
ATOM 1827 O O . LYS A 1 243 ? -18.479 -16.425 3.080 1.00 89.56 243 LYS A O 1
ATOM 1832 N N . GLU A 1 244 ? -19.376 -18.485 3.163 1.00 90.06 244 GLU A N 1
ATOM 1833 C CA . GLU A 1 244 ? -20.776 -18.075 3.045 1.00 90.06 244 GLU A CA 1
ATOM 1834 C C . GLU A 1 244 ? -21.193 -17.238 4.259 1.00 90.06 244 GLU A C 1
ATOM 1836 O O . GLU A 1 244 ? -21.766 -16.160 4.110 1.00 90.06 244 GLU A O 1
ATOM 1841 N N . ASP A 1 245 ? -20.815 -17.687 5.457 1.00 90.62 245 ASP A N 1
ATOM 1842 C CA . ASP A 1 245 ? -21.095 -16.985 6.710 1.00 90.62 245 ASP A CA 1
ATOM 1843 C C . ASP A 1 245 ? -20.365 -15.643 6.799 1.00 90.62 245 ASP A C 1
ATOM 1845 O O . ASP A 1 245 ? -20.941 -14.657 7.268 1.00 90.62 245 ASP A O 1
ATOM 1849 N N . LEU A 1 246 ? -19.110 -15.597 6.340 1.00 90.31 246 LEU A N 1
ATOM 1850 C CA . LEU A 1 246 ? -18.316 -14.373 6.276 1.00 90.31 246 LEU A CA 1
ATOM 1851 C C . LEU A 1 246 ? -18.999 -13.340 5.371 1.00 90.31 246 LEU A C 1
ATOM 1853 O O . LEU A 1 246 ? -19.239 -12.213 5.798 1.00 90.31 246 LEU A O 1
ATOM 1857 N N . GLN A 1 247 ? -19.381 -13.736 4.154 1.00 88.69 247 GLN A N 1
ATOM 1858 C CA . GLN A 1 247 ? -20.090 -12.862 3.216 1.00 88.69 247 GLN A CA 1
ATOM 1859 C C . GLN A 1 247 ? -21.434 -12.392 3.776 1.00 88.69 247 GLN A C 1
ATOM 1861 O O . GLN A 1 247 ? -21.714 -11.194 3.769 1.00 88.69 247 GLN A O 1
ATOM 1866 N N . ALA A 1 248 ? -22.236 -13.307 4.323 1.00 89.69 248 ALA A N 1
ATOM 1867 C CA . ALA A 1 248 ? -23.545 -12.984 4.877 1.00 89.69 248 ALA A CA 1
ATOM 1868 C C . ALA A 1 248 ? -23.457 -11.967 6.025 1.00 89.69 248 ALA A C 1
ATOM 1870 O O . ALA A 1 248 ? -24.254 -11.029 6.077 1.00 89.69 248 ALA A O 1
ATOM 1871 N N . LYS A 1 249 ? -22.479 -12.108 6.930 1.00 90.25 249 LYS A N 1
ATOM 1872 C CA . LYS A 1 249 ? -22.284 -11.169 8.046 1.00 90.25 249 LYS A CA 1
ATOM 1873 C C . LYS A 1 249 ? -21.734 -9.823 7.591 1.00 90.25 249 LYS A C 1
ATOM 1875 O O . LYS A 1 249 ? -22.202 -8.802 8.090 1.00 90.25 249 LYS A O 1
ATOM 1880 N N . ILE A 1 250 ? -20.816 -9.802 6.621 1.00 88.88 250 ILE A N 1
ATOM 1881 C CA . ILE A 1 250 ? -20.332 -8.548 6.026 1.00 88.88 250 ILE A CA 1
ATOM 1882 C C . ILE A 1 250 ? -21.493 -7.797 5.367 1.00 88.88 250 ILE A C 1
ATOM 1884 O O . ILE A 1 250 ? -21.661 -6.612 5.619 1.00 88.88 250 ILE A O 1
ATOM 1888 N N . THR A 1 251 ? -22.351 -8.468 4.596 1.00 87.56 251 THR A N 1
ATOM 1889 C CA . THR A 1 251 ? -23.530 -7.823 3.993 1.00 87.56 251 THR A CA 1
ATOM 1890 C C . THR A 1 251 ? -24.533 -7.360 5.052 1.00 87.56 251 THR A C 1
ATOM 1892 O O . THR A 1 251 ? -25.028 -6.235 4.985 1.00 87.56 251 THR A O 1
ATOM 1895 N N . LYS A 1 252 ? -24.808 -8.195 6.062 1.00 88.06 252 LYS A N 1
ATOM 1896 C CA . LYS A 1 252 ? -25.747 -7.876 7.146 1.00 88.06 252 LYS A CA 1
ATOM 1897 C C . LYS A 1 252 ? -25.330 -6.626 7.924 1.00 88.06 252 LYS A C 1
ATOM 1899 O O . LYS A 1 252 ? -26.178 -5.790 8.215 1.00 88.06 252 LYS A O 1
ATOM 1904 N N . HIS A 1 253 ? -24.048 -6.509 8.265 1.00 85.75 253 HIS A N 1
ATOM 1905 C CA . HIS A 1 253 ? -23.546 -5.452 9.150 1.00 85.75 253 HIS A CA 1
ATOM 1906 C C . HIS A 1 253 ? -22.888 -4.279 8.412 1.00 85.75 253 HIS A C 1
ATOM 1908 O O . HIS A 1 253 ? -22.744 -3.205 8.993 1.00 85.75 253 HIS A O 1
ATOM 1914 N N . GLY A 1 254 ? -22.502 -4.468 7.147 1.00 72.56 254 GLY A N 1
ATOM 1915 C CA . GLY A 1 254 ? -21.865 -3.455 6.299 1.00 72.56 254 GLY A CA 1
ATOM 1916 C C . GLY A 1 254 ? -22.843 -2.439 5.713 1.00 72.56 254 GLY A C 1
ATOM 1917 O O . GLY A 1 254 ? -22.431 -1.380 5.253 1.00 72.56 254 GLY A O 1
ATOM 1918 N N . THR A 1 255 ? -24.150 -2.699 5.775 1.00 65.50 255 THR A N 1
ATOM 1919 C CA . THR A 1 255 ? -25.139 -1.718 5.319 1.00 65.50 255 THR A CA 1
ATOM 1920 C C . THR A 1 255 ? -25.139 -0.518 6.272 1.00 65.50 255 THR A C 1
ATOM 1922 O O . THR A 1 255 ? -25.411 -0.656 7.467 1.00 65.50 255 THR A O 1
ATOM 1925 N N . VAL A 1 256 ? -24.796 0.660 5.746 1.00 51.66 256 VAL A N 1
ATOM 1926 C CA . VAL A 1 256 ? -24.823 1.928 6.483 1.00 51.66 256 VAL A CA 1
ATOM 1927 C C . VAL A 1 256 ? -26.247 2.152 6.994 1.00 51.66 256 VAL A C 1
ATOM 1929 O O . VAL A 1 256 ? -27.199 2.143 6.214 1.00 51.66 256 VAL A O 1
ATOM 1932 N N . VAL A 1 257 ? -26.397 2.311 8.311 1.00 37.22 257 VAL A N 1
ATOM 1933 C CA . VAL A 1 257 ? -27.641 2.816 8.903 1.00 37.22 257 VAL A CA 1
ATOM 1934 C C . VAL A 1 257 ? -27.737 4.269 8.449 1.00 37.22 257 VAL A C 1
ATOM 1936 O O . VAL A 1 257 ? -26.892 5.074 8.838 1.00 37.22 257 VAL A O 1
ATOM 1939 N N . ALA A 1 258 ? -28.673 4.532 7.536 1.00 29.83 258 ALA A N 1
ATOM 1940 C CA . ALA A 1 258 ? -28.992 5.863 7.030 1.00 29.83 258 ALA A CA 1
ATOM 1941 C C . ALA A 1 258 ? -29.474 6.796 8.148 1.00 29.83 258 ALA A C 1
ATOM 1943 O O . ALA A 1 258 ? -30.122 6.291 9.096 1.00 29.83 258 ALA A O 1
#

Foldseek 3Di:
DPPVVVVVVVVVVVVPPDPDPPQQKFKAFDPPADLVLLVVLLVCLVVVDFPQPQCPPPHQQVPPVDSRSSSRQSLRSSCQVCCVPDVCSSPSVVRIDMDSDFPDDDRRGRDRHDPDDPDPPPPDPDDDDDDDDDDPVQPPLPPDQFQAAAEDLDPVSVVVLLVSQLNLQAKEKEWAAAPPDPQSVVQVVLSSVVSNVQRRHHYYYYHCVRCVVVCVVVPPDAPGKIFIDGNNDTPDIDGTNDNVVVNVVCVVRRPDPD

pLDDT: mean 77.31, std 21.6, range [29.81, 95.75]

Secondary structure (DSSP, 8-state):
--HHHHHHHHHHHHS-S--------EEEE-TTS-HHHHHHHHHHHHHTT---STTSTTSTT--S-SHHHHHHHHHHHHHHHHTTT-TTTT-GGGTEEEESS---BTTBPPP-S--S--SSSS-S--SS---S---TTSSTT--S-TT-EEEE-SHHHHHHHHHHHHHTTPEEEEEEE-TT-HHHHHHHHHHHHHHH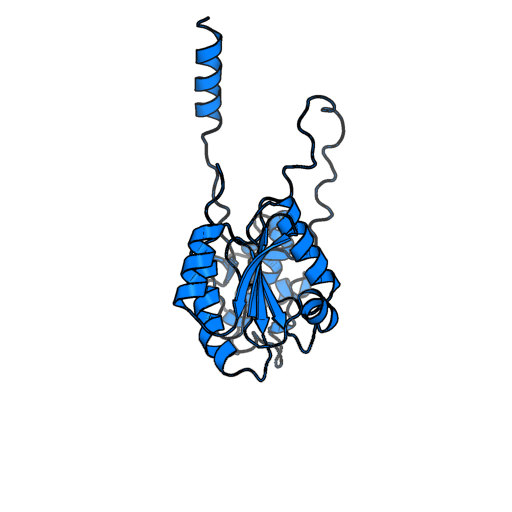H-TTEEEEEEETTT-HHHHHHTT--SSSEEEEEETTEEEEEEESS-HHHHHHHHHHHHS---

Organism: Salvia splendens (NCBI:txid180675)

Sequence (258 aa):
MAATLFAFKAVALLLGATLSAAASTWCVVRSDASEQVMQRALDYACSTGADCAPIQSSGLCYLPNTLPAHASYAINSYYQRKRTNDPTACSFAGAAAIATTDPSYGSCNYPSSPSPIVHSYIRLLDLTVCFVIVDKSTIEEMAAEEGQVIATNSVDEWKQLFQKGVESKKLVVVDFTASWCGPCRFIAPILAEIAKKTPHIIVAKVDVDELKPVAAEFGVEAMPTFVFLKEGKEIDRVVGARKEDLQAKITKHGTVVA

InterPro domains:
  IPR012946 X8 domain [PF07983] (25-96)
  IPR012946 X8 domain [SM00768] (25-110)
  IPR013766 Thioredoxin domain [PF00085] (159-251)
  IPR013766 Thioredoxin domain [PS51352] (131-255)
  IPR017937 Thioredoxin, conserved site [PS00194] (173-191)
  IPR036249 Thioredoxin-like superfamily [SSF52833] (145-253)
  IPR050620 Thioredoxin H-type-like [PTHR10438] (149-252)

Radius of gyration: 24.03 Å; chains: 1; bounding box: 63×61×53 Å